Protein AF-A0A955SQW2-F1 (afdb_monomer_lite)

Secondary structure (DSSP, 8-state):
-------SSS---SB--SEEE-TTSPEEEGGG-SS--EEEEE-SSEEEEEEEEEPTT-SSEEEEEEEEEETT-S-EEEEEEEEE-S-EEESEEEEEEEEE-TTT--EEEEE-TTS-EEEEESTTSPBTTS-SEEE-TT-SEEEEEETTTTEEEEEEEEEEEEEETTSSPPP-B---EEEEESSSEEEEEEEE-STTSTTTT--EEE-TTEEEEEEEEEEEE---SS-SSHHHHHHHHHHHS--------PPPTTS-SSPBPP--SS------TT-B-TT-----

Structure (mmCIF, N/CA/C/O backbone):
data_AF-A0A955SQW2-F1
#
_entry.id   AF-A0A955SQW2-F1
#
loop_
_atom_site.group_PDB
_atom_site.id
_atom_site.type_symbol
_atom_site.label_atom_id
_atom_site.label_alt_id
_atom_site.label_comp_id
_atom_site.label_asym_id
_atom_site.label_entity_id
_atom_site.label_seq_id
_atom_site.pdbx_PDB_ins_code
_atom_site.Cartn_x
_atom_site.Cartn_y
_atom_site.Cartn_z
_atom_site.occupancy
_atom_site.B_iso_or_equiv
_atom_site.auth_seq_id
_atom_site.auth_comp_id
_atom_site.auth_asym_id
_atom_site.auth_atom_id
_atom_site.pdbx_PDB_model_num
ATOM 1 N N . PRO A 1 1 ? -21.797 9.279 11.789 1.00 75.88 1 PRO A N 1
ATOM 2 C CA . PRO A 1 1 ? -20.855 8.378 11.078 1.00 75.88 1 PRO A CA 1
ATOM 3 C C . PRO A 1 1 ? -19.493 9.077 11.005 1.00 75.88 1 PRO A C 1
ATOM 5 O O . PRO A 1 1 ? -19.486 10.274 10.742 1.00 75.88 1 PRO A O 1
ATOM 8 N N . VAL A 1 2 ? -18.383 8.390 11.304 1.00 85.06 2 VAL A N 1
ATOM 9 C CA . VAL A 1 2 ? -17.034 8.969 11.142 1.00 85.06 2 VAL A CA 1
ATOM 10 C C . VAL A 1 2 ? -16.566 8.633 9.735 1.00 85.06 2 VAL A C 1
ATOM 12 O O . VAL A 1 2 ? -16.633 7.469 9.347 1.00 85.06 2 VAL A O 1
ATOM 15 N N . LEU A 1 3 ? -16.154 9.644 8.976 1.00 88.38 3 LEU A N 1
ATOM 16 C CA . LEU A 1 3 ? -15.671 9.474 7.615 1.00 88.38 3 LEU A CA 1
ATOM 17 C C . LEU A 1 3 ? -14.144 9.347 7.640 1.00 88.38 3 LEU A C 1
ATOM 19 O O . LEU A 1 3 ? -13.463 10.217 8.178 1.00 88.38 3 LEU A O 1
ATOM 23 N N . LEU A 1 4 ? -13.629 8.245 7.094 1.00 88.94 4 LEU A N 1
ATOM 24 C CA . LEU A 1 4 ? -12.196 8.032 6.910 1.00 88.94 4 LEU A CA 1
ATOM 25 C C . LEU A 1 4 ? -11.777 8.721 5.617 1.00 88.94 4 LEU A C 1
ATOM 27 O O . LEU A 1 4 ? -11.965 8.176 4.533 1.00 88.94 4 LEU A O 1
ATOM 31 N N . GLU A 1 5 ? -11.287 9.950 5.733 1.00 86.81 5 GLU A N 1
ATOM 32 C CA . GLU A 1 5 ? -10.986 10.780 4.575 1.00 86.81 5 GLU A CA 1
ATOM 33 C C . GLU A 1 5 ? -9.710 11.594 4.718 1.00 86.81 5 GLU A C 1
ATOM 35 O O . GLU A 1 5 ? -9.203 11.885 5.806 1.00 86.81 5 GLU A O 1
ATOM 40 N N . HIS A 1 6 ? -9.253 12.015 3.552 1.00 80.00 6 HIS A N 1
ATOM 41 C CA . HIS A 1 6 ? -8.207 12.979 3.340 1.00 80.00 6 HIS A CA 1
ATOM 42 C C . HIS A 1 6 ? -8.839 14.114 2.517 1.00 80.00 6 HIS A C 1
ATOM 44 O O . HIS A 1 6 ? -9.254 13.912 1.382 1.00 80.00 6 HIS A O 1
ATOM 50 N N . LYS A 1 7 ? -9.047 15.284 3.137 1.00 63.88 7 LYS A N 1
ATOM 51 C CA . LYS A 1 7 ? -9.793 16.423 2.549 1.00 63.88 7 LYS A CA 1
ATOM 52 C C . LYS A 1 7 ? -9.010 17.736 2.511 1.00 63.88 7 LYS A C 1
ATOM 54 O O . LYS A 1 7 ? -9.589 18.797 2.298 1.00 63.88 7 LYS A O 1
ATOM 59 N N . LEU A 1 8 ? -7.702 17.673 2.735 1.00 56.50 8 LEU A N 1
ATOM 60 C CA . LEU A 1 8 ? -6.831 18.840 2.697 1.00 56.50 8 LEU A CA 1
ATOM 61 C C . LEU A 1 8 ? -6.052 18.819 1.374 1.00 56.50 8 LEU A C 1
ATOM 63 O O . LEU A 1 8 ? -5.269 17.912 1.133 1.00 56.50 8 LEU A O 1
ATOM 67 N N . GLU A 1 9 ? -6.357 19.789 0.508 1.00 56.12 9 GLU A N 1
ATOM 68 C CA . GLU A 1 9 ? -5.523 20.330 -0.587 1.00 56.12 9 GLU A CA 1
ATOM 69 C C . GLU A 1 9 ? -4.967 19.376 -1.673 1.00 56.12 9 GLU A C 1
ATOM 71 O O . GLU A 1 9 ? -4.184 19.806 -2.516 1.00 56.12 9 GLU A O 1
ATOM 76 N N . THR A 1 10 ? -5.407 18.119 -1.734 1.00 67.00 10 THR A N 1
ATOM 77 C CA . THR A 1 10 ? -4.974 17.123 -2.739 1.00 67.00 10 THR A CA 1
ATOM 78 C C . THR A 1 10 ? -6.149 16.552 -3.547 1.00 67.00 10 THR A C 1
ATOM 80 O O . THR A 1 10 ? -7.295 16.974 -3.382 1.00 67.00 10 THR A O 1
ATOM 83 N N . ASN A 1 11 ? -5.889 15.547 -4.395 1.00 77.31 11 ASN A N 1
ATOM 84 C CA . ASN A 1 11 ? -6.902 14.794 -5.151 1.00 77.31 11 ASN A CA 1
ATOM 85 C C . ASN A 1 11 ? -7.923 14.025 -4.269 1.00 77.31 11 ASN A C 1
ATOM 87 O O . ASN A 1 11 ? -8.849 13.410 -4.797 1.00 77.31 11 ASN A O 1
ATOM 91 N N . GLY A 1 12 ? -7.770 14.048 -2.937 1.00 83.19 12 GLY A N 1
ATOM 92 C CA . GLY A 1 12 ? -8.668 13.407 -1.972 1.00 83.19 12 GLY A CA 1
ATOM 93 C C . GLY A 1 12 ? -8.466 11.897 -1.809 1.00 83.19 12 GLY A C 1
ATOM 94 O O . GLY A 1 12 ? -9.172 11.264 -1.022 1.00 83.19 12 GLY A O 1
ATOM 95 N N . ALA A 1 13 ? -7.505 11.301 -2.519 1.00 89.81 13 ALA A N 1
ATOM 96 C CA . ALA A 1 13 ? -7.173 9.894 -2.376 1.00 89.81 13 ALA A CA 1
ATOM 97 C C . ALA A 1 13 ? -6.508 9.634 -1.018 1.00 89.81 13 ALA A C 1
ATOM 99 O O . ALA A 1 13 ? -5.633 10.383 -0.580 1.00 89.81 13 ALA A O 1
ATOM 100 N N . VAL A 1 14 ? -6.909 8.541 -0.367 1.00 93.31 14 VAL A N 1
ATOM 101 C CA . VAL A 1 14 ? -6.246 8.033 0.846 1.00 93.31 14 VAL A CA 1
ATOM 102 C C . VAL A 1 14 ? -5.109 7.068 0.510 1.00 93.31 14 VAL A C 1
ATOM 104 O O . VAL A 1 14 ? -4.212 6.904 1.318 1.00 93.31 14 VAL A O 1
ATOM 107 N N . HIS A 1 15 ? -5.110 6.450 -0.674 1.00 95.06 15 HIS A N 1
ATOM 108 C CA . HIS A 1 15 ? -4.021 5.603 -1.167 1.00 95.06 15 HIS A CA 1
ATOM 109 C C . HIS A 1 15 ? -3.284 6.328 -2.287 1.00 95.06 15 HIS A C 1
ATOM 111 O O . HIS A 1 15 ? -3.883 6.596 -3.328 1.00 95.06 15 HIS A O 1
ATOM 117 N N . TRP A 1 16 ? -2.018 6.668 -2.052 1.00 94.06 16 TRP A N 1
ATOM 118 C CA . TRP A 1 16 ? -1.209 7.445 -2.997 1.00 94.06 16 TRP A CA 1
ATOM 119 C C . TRP A 1 16 ? -0.257 6.571 -3.814 1.00 94.06 16 TRP A C 1
ATOM 121 O O . TRP A 1 16 ? -0.258 6.621 -5.045 1.00 94.06 16 TRP A O 1
ATOM 131 N N . ASN A 1 17 ? 0.568 5.770 -3.132 1.00 94.56 17 ASN A N 1
ATOM 132 C CA . ASN A 1 17 ? 1.579 4.945 -3.789 1.00 94.56 17 ASN A CA 1
ATOM 133 C C . ASN A 1 17 ? 0.962 3.679 -4.421 1.00 94.56 17 ASN A C 1
ATOM 135 O O . ASN A 1 17 ? -0.108 3.264 -3.993 1.00 94.56 17 ASN A O 1
ATOM 139 N N . PRO A 1 18 ? 1.604 3.028 -5.409 1.00 97.50 18 PRO A N 1
ATOM 140 C CA . PRO A 1 18 ? 2.991 3.190 -5.859 1.00 97.50 18 PRO A CA 1
ATOM 141 C C . PRO A 1 18 ? 3.396 4.596 -6.298 1.00 97.50 18 PRO A C 1
ATOM 143 O O . PRO A 1 18 ? 2.627 5.295 -6.953 1.00 97.50 18 PRO A O 1
ATOM 146 N N . GLY A 1 19 ? 4.607 5.016 -5.937 1.00 97.00 19 GLY A N 1
ATOM 147 C CA . GLY A 1 19 ? 5.108 6.347 -6.276 1.00 97.00 19 GLY A CA 1
ATOM 148 C C . GLY A 1 19 ? 6.617 6.384 -6.464 1.00 97.00 19 GLY A C 1
ATOM 149 O O . GLY A 1 19 ? 7.359 5.608 -5.854 1.00 97.00 19 GLY A O 1
ATOM 150 N N . CYS A 1 20 ? 7.076 7.304 -7.309 1.00 97.69 20 CYS A N 1
ATOM 151 C CA . CYS A 1 20 ? 8.478 7.445 -7.677 1.00 97.69 20 CYS A CA 1
ATOM 152 C C . CYS A 1 20 ? 8.890 8.918 -7.721 1.00 97.69 20 CYS A C 1
ATOM 154 O O . CYS A 1 20 ? 8.164 9.774 -8.221 1.00 97.69 20 CYS A O 1
ATOM 156 N N . TYR A 1 21 ? 10.088 9.208 -7.222 1.00 96.81 21 TYR A N 1
ATOM 157 C CA . TYR A 1 21 ? 10.730 10.508 -7.324 1.00 96.81 21 TYR A CA 1
ATOM 158 C C . TYR A 1 21 ? 12.092 10.354 -7.989 1.00 96.81 21 TYR A C 1
ATOM 160 O O . TYR A 1 21 ? 13.029 9.816 -7.393 1.00 96.81 21 TYR A O 1
ATOM 168 N N . ALA A 1 22 ? 12.205 10.849 -9.218 1.00 96.75 22 ALA A N 1
ATOM 169 C CA . ALA A 1 22 ? 13.410 10.765 -10.034 1.00 96.75 22 ALA A CA 1
ATOM 170 C C . ALA A 1 22 ? 13.679 12.115 -10.721 1.00 96.75 22 ALA A C 1
ATOM 172 O O . ALA A 1 22 ? 13.318 12.288 -11.886 1.00 96.75 22 ALA A O 1
ATOM 173 N N . PRO A 1 23 ? 14.292 13.090 -10.016 1.00 93.94 23 PRO A N 1
ATOM 174 C CA . PRO A 1 23 ? 14.650 14.373 -10.611 1.00 93.94 23 PRO A CA 1
ATOM 175 C C . PRO A 1 23 ? 15.361 14.222 -11.968 1.00 93.94 23 PRO A C 1
ATOM 177 O O . PRO A 1 23 ? 16.244 13.369 -12.091 1.00 93.94 23 PRO A O 1
ATOM 180 N N . PRO A 1 24 ? 15.029 15.057 -12.971 1.00 93.31 24 PRO A N 1
ATOM 181 C CA . PRO A 1 24 ? 14.212 16.270 -12.865 1.00 93.31 24 PRO A CA 1
ATOM 182 C C . PRO A 1 24 ? 12.693 16.036 -12.899 1.00 93.31 24 PRO A C 1
ATOM 184 O O . PRO A 1 24 ? 11.948 16.999 -12.734 1.00 93.31 24 PRO A O 1
ATOM 187 N N . THR A 1 25 ? 12.223 14.800 -13.091 1.00 93.88 25 THR A N 1
ATOM 188 C CA . THR A 1 25 ? 10.790 14.482 -13.019 1.00 93.88 25 THR A CA 1
ATOM 189 C C . THR A 1 25 ? 10.288 14.733 -11.592 1.00 93.88 25 THR A C 1
ATOM 191 O O . THR A 1 25 ? 10.978 14.351 -10.634 1.00 93.88 25 THR A O 1
ATOM 194 N N . PRO A 1 26 ? 9.124 15.391 -11.417 1.00 92.75 26 PRO A N 1
ATOM 195 C CA . PRO A 1 26 ? 8.543 15.594 -10.097 1.00 92.75 26 PRO A CA 1
ATOM 196 C C . PRO A 1 26 ? 8.271 14.259 -9.398 1.00 92.75 26 PRO A C 1
ATOM 198 O O . PRO A 1 26 ? 8.351 13.181 -9.991 1.00 92.75 26 PRO A O 1
ATOM 201 N N . TRP A 1 27 ? 7.972 14.331 -8.106 1.00 94.88 27 TRP A N 1
ATOM 202 C CA . TRP A 1 27 ? 7.453 13.171 -7.396 1.00 94.88 27 TRP A CA 1
ATOM 203 C C . TRP A 1 27 ? 6.067 12.849 -7.945 1.00 94.88 27 TRP A C 1
ATOM 205 O O . TRP A 1 27 ? 5.214 13.731 -7.977 1.00 94.88 27 TRP A O 1
ATOM 215 N N . VAL A 1 28 ? 5.880 11.618 -8.409 1.00 95.75 28 VAL A N 1
ATOM 216 C CA . VAL A 1 28 ? 4.639 11.159 -9.034 1.00 95.75 28 VAL A CA 1
ATOM 217 C C . VAL A 1 28 ? 4.096 9.933 -8.315 1.00 95.75 28 VAL A C 1
ATOM 219 O O . VAL A 1 28 ? 4.864 9.102 -7.812 1.00 95.75 28 VAL A O 1
ATOM 222 N N . HIS A 1 29 ? 2.772 9.818 -8.292 1.00 95.94 29 HIS A N 1
ATOM 223 C CA . HIS A 1 29 ? 2.028 8.812 -7.540 1.00 95.94 29 HIS A CA 1
ATOM 224 C C . HIS A 1 29 ? 0.952 8.184 -8.424 1.00 95.94 29 HIS A C 1
ATOM 226 O O . HIS A 1 29 ? 0.395 8.839 -9.303 1.00 95.94 29 HIS A O 1
ATOM 232 N N . ALA A 1 30 ? 0.628 6.914 -8.192 1.00 96.25 30 ALA A N 1
ATOM 233 C CA . ALA A 1 30 ? -0.441 6.224 -8.914 1.00 96.25 30 ALA A CA 1
ATOM 234 C C . ALA A 1 30 ? -1.820 6.873 -8.678 1.00 96.25 30 ALA A C 1
ATOM 236 O O . ALA A 1 30 ? -2.688 6.812 -9.546 1.00 96.25 30 ALA A O 1
ATOM 237 N N . SER A 1 31 ? -2.022 7.545 -7.538 1.00 94.31 31 SER A N 1
ATOM 238 C CA . SER A 1 31 ? -3.239 8.329 -7.282 1.00 94.31 31 SER A CA 1
ATOM 239 C C . SER A 1 31 ? -3.450 9.498 -8.241 1.00 94.31 31 SER A C 1
ATOM 241 O O . SER A 1 31 ? -4.581 9.955 -8.379 1.00 94.31 31 SER A O 1
ATOM 243 N N . ASP A 1 32 ? -2.392 9.976 -8.900 1.00 93.75 32 ASP A N 1
ATOM 244 C CA . ASP A 1 32 ? -2.449 11.125 -9.810 1.00 93.75 32 ASP A CA 1
ATOM 245 C C . ASP A 1 32 ? -2.656 10.704 -11.271 1.00 93.75 32 ASP A C 1
ATOM 247 O O . ASP A 1 32 ? -2.487 11.506 -12.188 1.00 93.75 32 ASP A O 1
ATOM 251 N N . TRP A 1 33 ? -3.003 9.437 -11.525 1.00 94.44 33 TRP A N 1
ATOM 252 C CA . TRP A 1 33 ? -3.375 9.003 -12.866 1.00 94.44 33 TRP A CA 1
ATOM 253 C C . TRP A 1 33 ? -4.592 9.767 -13.389 1.00 94.44 33 TRP A C 1
ATOM 255 O O . TRP A 1 33 ? -5.690 9.700 -12.837 1.00 94.44 33 TRP A O 1
ATOM 265 N N . GLU A 1 34 ? -4.413 10.412 -14.537 1.00 90.62 34 GLU A N 1
ATOM 266 C CA . GLU A 1 34 ? -5.492 11.054 -15.276 1.00 90.62 34 GLU A CA 1
ATOM 267 C C . GLU A 1 34 ? -6.057 10.083 -16.320 1.00 90.62 34 GLU A C 1
ATOM 269 O O . GLU A 1 34 ? -5.396 9.757 -17.303 1.00 90.62 34 GLU A O 1
ATOM 274 N N . ASN A 1 35 ? -7.301 9.637 -16.119 1.00 89.31 35 ASN A N 1
ATOM 275 C CA . ASN A 1 35 ? -8.040 8.765 -17.046 1.00 89.31 35 ASN A CA 1
ATOM 276 C C . ASN A 1 35 ? -7.287 7.482 -17.470 1.00 89.31 35 ASN A C 1
ATOM 278 O O . ASN A 1 35 ? -7.182 7.212 -18.671 1.00 89.31 35 ASN A O 1
ATOM 282 N N . PRO A 1 36 ? -6.755 6.680 -16.530 1.00 93.00 36 PRO A N 1
ATOM 283 C CA . PRO A 1 36 ? -6.085 5.444 -16.902 1.00 93.00 36 PRO A CA 1
ATOM 284 C C . PRO A 1 36 ? -7.090 4.416 -17.442 1.00 93.00 36 PRO A C 1
ATOM 286 O O . PRO A 1 36 ? -8.284 4.467 -17.131 1.00 93.00 36 PRO A O 1
ATOM 289 N N . GLU A 1 37 ? -6.605 3.448 -18.221 1.00 94.88 37 GLU A N 1
ATOM 290 C CA . GLU A 1 37 ? -7.425 2.304 -18.615 1.00 94.88 37 GLU A CA 1
ATOM 291 C C . GLU A 1 37 ? -7.819 1.503 -17.365 1.00 94.88 37 GLU A C 1
ATOM 293 O O . GLU A 1 37 ? -6.970 1.076 -16.577 1.00 94.88 37 GLU A O 1
ATOM 298 N N . LEU A 1 38 ? -9.129 1.355 -17.165 1.00 96.00 38 LEU A N 1
ATOM 299 C CA . LEU A 1 38 ? -9.715 0.695 -16.008 1.00 96.00 38 LEU A CA 1
ATOM 300 C C . LEU A 1 38 ? -10.311 -0.642 -16.433 1.00 96.00 38 LEU A C 1
ATOM 302 O O . LEU A 1 38 ? -11.241 -0.696 -17.237 1.00 96.00 38 LEU A O 1
ATOM 306 N N . GLU A 1 39 ? -9.835 -1.707 -15.805 1.00 97.75 39 GLU A N 1
ATOM 307 C CA . GLU A 1 39 ? -10.472 -3.013 -15.841 1.00 97.75 39 GLU A CA 1
ATOM 308 C C . GLU A 1 39 ? -11.398 -3.160 -14.629 1.00 97.75 39 GLU A C 1
ATOM 310 O O . GLU A 1 39 ? -10.998 -2.934 -13.482 1.00 97.75 39 GLU A O 1
ATOM 315 N N . GLU A 1 40 ? -12.645 -3.561 -14.872 1.00 97.69 40 GLU A N 1
ATOM 316 C CA . GLU A 1 40 ? -13.645 -3.753 -13.825 1.00 97.69 40 GLU A CA 1
ATOM 317 C C . GLU A 1 40 ? -14.362 -5.094 -13.997 1.00 97.69 40 GLU A C 1
ATOM 319 O O . GLU A 1 40 ? -14.817 -5.447 -15.086 1.00 97.69 40 GLU A O 1
ATOM 324 N N . ILE A 1 41 ? -14.477 -5.838 -12.899 1.00 97.38 41 ILE A N 1
ATOM 325 C CA . ILE A 1 41 ? -15.244 -7.079 -12.816 1.00 97.38 41 ILE A CA 1
ATOM 326 C C . ILE A 1 41 ? -16.245 -6.912 -11.678 1.00 97.38 41 ILE A C 1
ATOM 328 O O . ILE A 1 41 ? -15.856 -6.690 -10.535 1.00 97.38 41 ILE A O 1
ATOM 332 N N . THR A 1 42 ? -17.537 -7.041 -11.974 1.00 98.00 42 THR A N 1
ATOM 333 C CA . THR A 1 42 ? -18.606 -6.855 -10.985 1.00 98.00 42 THR A CA 1
ATOM 334 C C . THR A 1 42 ? -19.538 -8.057 -10.968 1.00 98.00 42 THR A C 1
ATOM 336 O O . THR A 1 42 ? -20.079 -8.453 -11.999 1.00 98.00 42 THR A O 1
ATOM 339 N N . GLY A 1 43 ? -19.760 -8.617 -9.780 1.00 96.81 43 GLY A N 1
ATOM 340 C CA . GLY A 1 43 ? -20.703 -9.703 -9.544 1.00 96.81 43 GLY A CA 1
ATOM 341 C C . GLY A 1 43 ? -21.290 -9.673 -8.127 1.00 96.81 43 GLY A C 1
ATOM 342 O O . GLY A 1 43 ? -20.925 -8.829 -7.312 1.00 96.81 43 GLY A O 1
ATOM 343 N N . PRO A 1 44 ? -22.202 -10.605 -7.798 1.00 96.44 44 PRO A N 1
ATOM 344 C CA . PRO A 1 44 ? -22.909 -10.617 -6.511 1.00 96.44 44 PRO A CA 1
ATOM 345 C C . PRO A 1 44 ? -22.016 -10.955 -5.304 1.00 96.44 44 PRO A C 1
ATOM 347 O O . PRO A 1 44 ? -22.374 -10.656 -4.167 1.00 96.44 44 PRO A O 1
ATOM 350 N N . VAL A 1 45 ? -20.874 -11.605 -5.541 1.00 95.81 45 VAL A N 1
ATOM 351 C CA . VAL A 1 45 ? -19.939 -12.038 -4.490 1.00 95.81 45 VAL A CA 1
ATOM 352 C C . VAL A 1 45 ? -18.746 -11.097 -4.379 1.00 95.81 45 VAL A C 1
ATOM 354 O O . VAL A 1 45 ? -18.221 -10.911 -3.283 1.00 95.81 45 VAL A O 1
ATOM 357 N N . MET A 1 46 ? -18.313 -10.515 -5.495 1.00 97.38 46 MET A N 1
ATOM 358 C CA . MET A 1 46 ? -17.079 -9.751 -5.569 1.00 97.38 46 MET A CA 1
ATOM 359 C C . MET A 1 46 ? -17.188 -8.631 -6.604 1.00 97.38 46 MET A C 1
ATOM 361 O O . MET A 1 46 ? -17.772 -8.809 -7.675 1.00 97.38 46 MET A O 1
ATOM 365 N N . HIS A 1 47 ? -16.610 -7.487 -6.259 1.00 98.19 47 HIS A N 1
ATOM 366 C CA . HIS A 1 47 ? -16.322 -6.392 -7.170 1.00 98.19 47 HIS A CA 1
ATOM 367 C C . HIS A 1 47 ? -14.815 -6.152 -7.174 1.00 98.19 47 HIS A C 1
ATOM 369 O O . HIS A 1 47 ? -14.213 -6.009 -6.110 1.00 98.19 47 HIS A O 1
ATOM 375 N N . ARG A 1 48 ? -14.213 -6.090 -8.358 1.00 98.25 48 ARG A N 1
ATOM 376 C CA . ARG A 1 48 ? -12.796 -5.807 -8.552 1.00 98.25 48 ARG A CA 1
ATOM 377 C C . ARG A 1 48 ? -12.617 -4.645 -9.506 1.00 98.25 48 ARG A C 1
ATOM 379 O O . ARG A 1 48 ? -13.214 -4.619 -10.580 1.00 98.25 48 ARG A O 1
ATOM 386 N N . ARG A 1 49 ? -11.706 -3.752 -9.142 1.00 97.81 49 ARG A N 1
ATOM 387 C CA . ARG A 1 49 ? -11.154 -2.725 -10.024 1.00 97.81 49 ARG A CA 1
ATOM 388 C C . ARG A 1 49 ? -9.659 -2.902 -10.140 1.00 97.81 49 ARG A C 1
ATOM 390 O O . ARG A 1 49 ? -9.005 -3.167 -9.135 1.00 97.81 49 ARG A O 1
ATOM 397 N N . ARG A 1 50 ? -9.124 -2.735 -11.343 1.00 98.12 50 ARG A N 1
ATOM 398 C CA . ARG A 1 50 ? -7.694 -2.812 -11.617 1.00 98.12 50 ARG A CA 1
ATOM 399 C C . ARG A 1 50 ? -7.292 -1.742 -12.621 1.00 98.12 50 ARG A C 1
ATOM 401 O O . ARG A 1 50 ? -7.950 -1.558 -13.638 1.00 98.12 50 ARG A O 1
ATOM 408 N N . VAL A 1 51 ? -6.173 -1.091 -12.343 1.00 98.00 51 VAL A N 1
ATOM 409 C CA . VAL A 1 51 ? -5.505 -0.174 -13.262 1.00 98.00 51 VAL A CA 1
ATOM 410 C C . VAL A 1 51 ? -4.067 -0.636 -13.435 1.00 98.00 51 VAL A C 1
ATOM 412 O O . VAL A 1 51 ? -3.406 -0.948 -12.447 1.00 98.00 51 VAL A O 1
ATOM 415 N N . TYR A 1 52 ? -3.580 -0.667 -14.673 1.00 97.75 52 TYR A N 1
ATOM 416 C CA . TYR A 1 52 ? -2.163 -0.845 -14.980 1.00 97.75 52 TYR A CA 1
ATOM 417 C C . TYR A 1 52 ? -1.727 0.204 -15.995 1.00 97.75 52 TYR A C 1
ATOM 419 O O . TYR A 1 52 ? -2.223 0.229 -17.117 1.00 97.75 52 TYR A O 1
ATOM 427 N N . ALA A 1 53 ? -0.812 1.078 -15.589 1.00 97.81 53 ALA A N 1
ATOM 428 C CA . ALA A 1 53 ? -0.320 2.162 -16.427 1.00 97.81 53 ALA A CA 1
ATOM 429 C C . ALA A 1 53 ? 1.088 2.608 -15.987 1.00 97.81 53 ALA A C 1
ATOM 431 O O . ALA A 1 53 ? 1.486 2.369 -14.842 1.00 97.81 53 ALA A O 1
ATOM 432 N N . PRO A 1 54 ? 1.856 3.285 -16.861 1.00 97.50 54 PRO A N 1
ATOM 433 C CA . PRO A 1 54 ? 3.018 4.066 -16.442 1.00 97.50 54 PRO A CA 1
ATOM 434 C C . PRO A 1 54 ? 2.640 5.068 -15.348 1.00 97.50 54 PRO A C 1
ATOM 436 O O . PRO A 1 54 ? 1.541 5.623 -15.395 1.00 97.50 54 PRO A O 1
ATOM 439 N N . LEU A 1 55 ? 3.524 5.336 -14.384 1.00 97.12 55 LEU A N 1
ATOM 440 C CA . LEU A 1 55 ? 3.295 6.422 -13.426 1.00 97.12 55 LEU A CA 1
ATOM 441 C C . LEU A 1 55 ? 3.139 7.763 -14.175 1.00 97.12 55 LEU A C 1
ATOM 443 O O . LEU A 1 55 ? 3.735 7.940 -15.246 1.00 97.12 55 LEU A O 1
ATOM 447 N N . PRO A 1 56 ? 2.354 8.720 -13.648 1.00 94.62 56 PRO A N 1
ATOM 448 C CA . PRO A 1 56 ? 2.143 10.008 -14.305 1.00 94.62 56 PRO A CA 1
ATOM 449 C C . PRO A 1 56 ? 3.466 10.659 -14.709 1.00 94.62 56 PRO A C 1
ATOM 451 O O . PRO A 1 56 ? 4.424 10.666 -13.944 1.00 94.62 56 PRO A O 1
ATOM 454 N N . HIS A 1 57 ? 3.548 11.164 -15.941 1.00 92.94 57 HIS A N 1
ATOM 455 C CA . HIS A 1 57 ? 4.751 11.808 -16.494 1.00 92.94 57 HIS A CA 1
ATOM 456 C C . HIS A 1 57 ? 6.044 10.956 -16.477 1.00 92.94 57 HIS A C 1
ATOM 458 O O . HIS A 1 57 ? 7.127 11.492 -16.716 1.00 92.94 57 HIS A O 1
ATOM 464 N N . MET A 1 58 ? 5.961 9.640 -16.238 1.00 94.88 58 MET A N 1
ATOM 465 C CA . MET A 1 58 ? 7.114 8.747 -16.115 1.00 94.88 58 MET A CA 1
ATOM 466 C C . MET A 1 58 ? 6.881 7.428 -16.859 1.00 94.88 58 MET A C 1
ATOM 468 O O . MET A 1 58 ? 6.181 6.538 -16.395 1.00 94.88 58 MET A O 1
ATOM 472 N N . THR A 1 59 ? 7.534 7.264 -18.012 1.00 95.00 59 THR A N 1
ATOM 473 C CA . THR A 1 59 ? 7.402 6.034 -18.824 1.00 95.00 59 THR A CA 1
ATOM 474 C C . THR A 1 59 ? 8.311 4.886 -18.383 1.00 95.00 59 THR A C 1
ATOM 476 O O . THR A 1 59 ? 8.214 3.784 -18.917 1.00 95.00 59 THR A O 1
ATOM 479 N N . ASP A 1 60 ? 9.241 5.144 -17.464 1.00 97.19 60 ASP A N 1
ATOM 480 C CA . ASP A 1 60 ? 10.261 4.172 -17.054 1.00 97.19 60 ASP A CA 1
ATOM 481 C C . ASP A 1 60 ? 9.788 3.263 -15.916 1.00 97.19 60 ASP A C 1
ATOM 483 O O . ASP A 1 60 ? 10.388 2.216 -15.681 1.00 97.19 60 ASP A O 1
ATOM 487 N N . VAL A 1 61 ? 8.705 3.644 -15.236 1.00 98.00 61 VAL A N 1
ATOM 488 C CA . VAL A 1 61 ? 8.105 2.900 -14.129 1.00 98.00 61 VAL A CA 1
ATOM 489 C C . VAL A 1 61 ? 6.608 2.789 -14.379 1.00 98.00 61 VAL A C 1
ATOM 491 O O . VAL A 1 61 ? 5.941 3.798 -14.602 1.00 98.00 61 VAL A O 1
ATOM 494 N N . ALA A 1 62 ? 6.082 1.572 -14.329 1.00 98.12 62 ALA A N 1
ATOM 495 C CA . ALA A 1 62 ? 4.655 1.294 -14.372 1.00 98.12 62 ALA A CA 1
ATOM 496 C C . ALA A 1 62 ? 4.173 0.762 -13.027 1.00 98.12 62 ALA A C 1
ATOM 498 O O . ALA A 1 62 ? 4.932 0.165 -12.263 1.00 98.12 62 ALA A O 1
ATOM 499 N N . ALA A 1 63 ? 2.897 0.981 -12.741 1.00 98.19 63 ALA A N 1
ATOM 500 C CA . ALA A 1 63 ? 2.244 0.440 -11.569 1.00 98.19 63 ALA A CA 1
ATOM 501 C C . ALA A 1 63 ? 0.955 -0.271 -11.973 1.00 98.19 63 ALA A C 1
ATOM 503 O O . ALA A 1 63 ? 0.228 0.163 -12.863 1.00 98.19 63 ALA A O 1
ATOM 504 N N . ASN A 1 64 ? 0.682 -1.374 -11.295 1.00 98.06 64 ASN A N 1
ATOM 505 C CA . ASN A 1 64 ? -0.598 -2.055 -11.269 1.00 98.06 64 ASN A CA 1
ATOM 506 C C . ASN A 1 64 ? -1.180 -1.842 -9.877 1.00 98.06 64 ASN A C 1
ATOM 508 O O . ASN A 1 64 ? -0.489 -2.111 -8.896 1.00 98.06 64 ASN A O 1
ATOM 512 N N . VAL A 1 65 ? -2.414 -1.365 -9.787 1.00 98.25 65 VAL A N 1
ATOM 513 C CA . VAL A 1 65 ? -3.146 -1.252 -8.525 1.00 98.25 65 VAL A CA 1
ATOM 514 C C . VAL A 1 65 ? -4.505 -1.893 -8.718 1.00 98.25 65 VAL A C 1
ATOM 516 O O . VAL A 1 65 ? -5.241 -1.532 -9.638 1.00 98.25 65 VAL A O 1
ATOM 519 N N . SER A 1 66 ? -4.853 -2.835 -7.845 1.00 98.31 66 SER A N 1
ATOM 520 C CA . SER A 1 66 ? -6.183 -3.428 -7.834 1.00 98.31 66 SER A CA 1
ATOM 521 C C . SER A 1 66 ? -6.792 -3.469 -6.443 1.00 98.31 66 SER A C 1
ATOM 523 O O . SER A 1 66 ? -6.082 -3.590 -5.446 1.00 98.31 66 SER A O 1
ATOM 525 N N . TYR A 1 67 ? -8.116 -3.356 -6.407 1.00 98.25 67 TYR A N 1
ATOM 526 C CA . TYR A 1 67 ? -8.930 -3.441 -5.205 1.00 98.25 67 TYR A CA 1
ATOM 527 C C . TYR A 1 67 ? -10.019 -4.480 -5.425 1.00 98.25 67 TYR A C 1
ATOM 529 O O . TYR A 1 67 ? -10.744 -4.401 -6.419 1.00 98.25 67 TYR A O 1
ATOM 537 N N . GLU A 1 68 ? -10.160 -5.411 -4.491 1.00 98.25 68 GLU A N 1
ATOM 538 C CA . GLU A 1 68 ? -11.242 -6.388 -4.460 1.00 98.25 68 GLU A CA 1
ATOM 539 C C . GLU A 1 68 ? -12.099 -6.187 -3.209 1.00 98.25 68 GLU A C 1
ATOM 541 O O . GLU A 1 68 ? -11.604 -6.089 -2.083 1.00 98.25 68 GLU A O 1
ATOM 546 N N . PHE A 1 69 ? -13.408 -6.154 -3.424 1.00 98.00 69 PHE A N 1
ATOM 547 C CA . PHE A 1 69 ? -14.434 -6.021 -2.403 1.00 98.00 69 PHE A CA 1
ATOM 548 C C . PHE A 1 69 ? -15.276 -7.287 -2.418 1.00 98.00 69 PHE A C 1
ATOM 550 O O . PHE A 1 69 ? -15.902 -7.599 -3.431 1.00 98.00 69 PHE A O 1
ATOM 557 N N . PHE A 1 70 ? -15.315 -8.003 -1.299 1.00 96.56 70 PHE A N 1
ATOM 558 C CA . PHE A 1 70 ? -16.125 -9.209 -1.153 1.00 96.56 70 PHE A CA 1
ATOM 559 C C . PHE A 1 70 ? -17.405 -8.912 -0.374 1.00 96.56 70 PHE A C 1
ATOM 561 O O . PHE A 1 70 ? -17.396 -8.197 0.630 1.00 96.56 70 PHE A O 1
ATOM 568 N N . SER A 1 71 ? -18.517 -9.495 -0.817 1.00 96.38 71 SER A N 1
ATOM 569 C CA . SER A 1 71 ? -19.821 -9.317 -0.181 1.00 96.38 71 SER A CA 1
ATOM 570 C C . SER A 1 71 ? -19.788 -9.737 1.294 1.00 96.38 71 SER A C 1
ATOM 572 O O . SER A 1 71 ? -19.337 -10.832 1.641 1.00 96.38 71 SER A O 1
ATOM 574 N N . GLY A 1 72 ? -20.244 -8.838 2.172 1.00 95.25 72 GLY A N 1
ATOM 575 C CA . GLY A 1 72 ? -20.305 -9.056 3.619 1.00 95.25 72 GLY A CA 1
ATOM 576 C C . GLY A 1 72 ? -18.953 -9.101 4.340 1.00 95.25 72 GLY A C 1
ATOM 577 O O . GLY A 1 72 ? -18.929 -9.436 5.523 1.00 95.25 72 GLY A O 1
ATOM 578 N N . GLN A 1 73 ? -17.838 -8.788 3.672 1.00 95.81 73 GLN A N 1
ATOM 579 C CA . GLN A 1 73 ? -16.520 -8.771 4.307 1.00 95.81 73 GLN A CA 1
ATOM 580 C C . GLN A 1 73 ? -16.136 -7.363 4.785 1.00 95.81 73 GLN A C 1
ATOM 582 O O . GLN A 1 73 ? -16.383 -6.391 4.072 1.00 95.81 73 GLN A O 1
ATOM 587 N N . PRO A 1 74 ? -15.508 -7.226 5.969 1.00 94.75 74 PRO A N 1
ATOM 588 C CA . PRO A 1 74 ? -15.161 -5.928 6.553 1.00 94.75 74 PRO A CA 1
ATOM 589 C C . PRO A 1 74 ? -13.819 -5.378 6.042 1.00 94.75 74 PRO A C 1
ATOM 591 O O . PRO A 1 74 ? -13.199 -4.555 6.710 1.00 94.75 74 PRO A O 1
ATOM 594 N N . TYR A 1 75 ? -13.329 -5.864 4.902 1.00 97.12 75 TYR A N 1
ATOM 595 C CA . TYR A 1 75 ? -12.012 -5.516 4.383 1.00 97.12 75 TYR A CA 1
ATOM 596 C C . TYR A 1 75 ? -12.013 -5.369 2.864 1.00 97.12 75 TYR A C 1
ATOM 598 O O . TYR A 1 75 ? -12.873 -5.904 2.162 1.00 97.12 75 TYR A O 1
ATOM 606 N N . ILE A 1 76 ? -11.000 -4.661 2.379 1.00 97.81 76 ILE A N 1
ATOM 607 C CA . ILE A 1 76 ? -10.677 -4.486 0.966 1.00 97.81 76 ILE A CA 1
ATOM 608 C C . ILE A 1 76 ? -9.350 -5.196 0.733 1.00 97.81 76 ILE A C 1
ATOM 610 O O . ILE A 1 76 ? -8.389 -4.928 1.453 1.00 97.81 76 ILE A O 1
ATOM 614 N N . VAL A 1 77 ? -9.278 -6.093 -0.247 1.00 98.06 77 VAL A N 1
ATOM 615 C CA . VAL A 1 77 ? -7.984 -6.651 -0.661 1.00 98.06 77 VAL A CA 1
ATOM 616 C C . VAL A 1 77 ? -7.372 -5.687 -1.662 1.00 98.06 77 VAL A C 1
ATOM 618 O O . VAL A 1 77 ? -7.954 -5.441 -2.716 1.00 98.06 77 VAL A O 1
ATOM 621 N N . GLN A 1 78 ? -6.222 -5.121 -1.320 1.00 98.12 78 GLN A N 1
ATOM 622 C CA . GLN A 1 78 ? -5.449 -4.258 -2.195 1.00 98.12 78 GLN A CA 1
ATOM 623 C C . GLN A 1 78 ? -4.200 -5.002 -2.655 1.00 98.12 78 GLN A C 1
ATOM 625 O O . GLN A 1 78 ? -3.441 -5.526 -1.843 1.00 98.12 78 GLN A O 1
ATOM 630 N N . GLU A 1 79 ? -3.981 -5.023 -3.963 1.00 98.25 79 GLU A N 1
ATOM 631 C CA . GLU A 1 79 ? -2.744 -5.517 -4.565 1.00 98.25 79 GLU A CA 1
ATOM 632 C C . GLU A 1 79 ? -2.083 -4.390 -5.342 1.00 98.25 79 GLU A C 1
ATOM 634 O O . GLU A 1 79 ? -2.757 -3.647 -6.065 1.00 98.25 79 GLU A O 1
ATOM 639 N N . SER A 1 80 ? -0.772 -4.245 -5.189 1.00 98.00 80 SER A N 1
ATOM 640 C CA . SER A 1 80 ? 0.030 -3.356 -6.017 1.00 98.00 80 SER A CA 1
ATOM 641 C C . SER A 1 80 ? 1.263 -4.069 -6.537 1.00 98.00 80 SER A C 1
ATOM 643 O O . SER A 1 80 ? 1.889 -4.863 -5.842 1.00 98.00 80 SER A O 1
ATOM 645 N N . LEU A 1 81 ? 1.616 -3.770 -7.782 1.00 98.00 81 LEU A N 1
ATOM 646 C CA . LEU A 1 81 ? 2.864 -4.194 -8.401 1.00 98.00 81 LEU A CA 1
ATOM 647 C C . LEU A 1 81 ? 3.501 -2.975 -9.053 1.00 98.00 81 LEU A C 1
ATOM 649 O O . LEU A 1 81 ? 2.889 -2.351 -9.913 1.00 98.00 81 LEU A O 1
ATOM 653 N N . THR A 1 82 ? 4.730 -2.662 -8.668 1.00 98.19 82 THR A N 1
ATOM 654 C CA . THR A 1 82 ? 5.560 -1.679 -9.368 1.00 98.19 82 THR A CA 1
ATOM 655 C C . THR A 1 82 ? 6.529 -2.409 -10.282 1.00 98.19 82 THR A C 1
ATOM 657 O O . THR A 1 82 ? 7.237 -3.302 -9.821 1.00 98.19 82 THR A O 1
ATOM 660 N N . GLU A 1 83 ? 6.590 -2.015 -11.549 1.00 97.75 83 GLU A N 1
ATOM 661 C CA . GLU A 1 83 ? 7.502 -2.563 -12.549 1.00 97.75 83 GLU A CA 1
ATOM 662 C C . GLU A 1 83 ? 8.429 -1.475 -13.091 1.00 97.75 83 GLU A C 1
ATOM 664 O O . GLU A 1 83 ? 7.985 -0.426 -13.560 1.00 97.75 83 GLU A O 1
ATOM 669 N N . VAL A 1 84 ? 9.734 -1.740 -13.061 1.00 98.06 84 VAL A N 1
ATOM 670 C CA . VAL A 1 84 ? 10.748 -0.843 -13.622 1.00 98.06 84 VAL A CA 1
ATOM 671 C C . VAL A 1 84 ? 11.087 -1.274 -15.045 1.00 98.06 84 VAL A C 1
ATOM 673 O O . VAL A 1 84 ? 11.797 -2.253 -15.273 1.00 98.06 84 VAL A O 1
ATOM 676 N N . MET A 1 85 ? 10.583 -0.522 -16.019 1.00 97.44 85 MET A N 1
ATOM 677 C CA . MET A 1 85 ? 10.682 -0.817 -17.452 1.00 97.44 85 MET A CA 1
ATOM 678 C C . MET A 1 85 ? 12.048 -0.452 -18.041 1.00 97.44 85 MET A C 1
ATOM 680 O O . MET A 1 85 ? 12.495 -1.071 -19.014 1.00 97.44 85 MET A O 1
ATOM 684 N N . LYS A 1 86 ? 12.719 0.551 -17.461 1.00 96.81 86 LYS A N 1
ATOM 685 C CA . LYS A 1 86 ? 14.069 0.997 -17.835 1.00 96.81 86 LYS A CA 1
ATOM 686 C C . LYS A 1 86 ? 14.878 1.341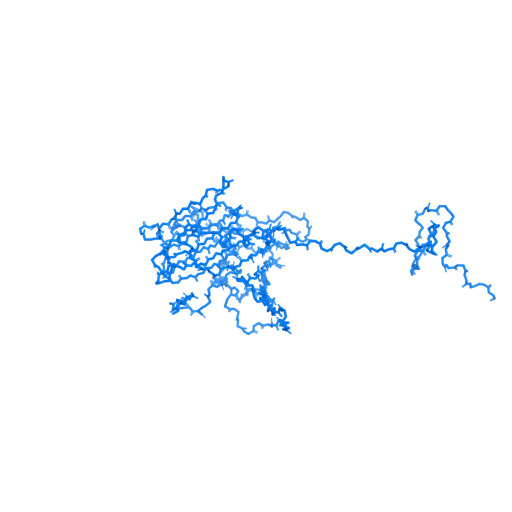 -16.591 1.00 96.81 86 LYS A C 1
ATOM 688 O O . LYS A 1 86 ? 14.310 1.748 -15.584 1.00 96.81 86 LYS A O 1
ATOM 693 N N . ASP A 1 87 ? 16.197 1.205 -16.690 1.00 96.88 87 ASP A N 1
ATOM 694 C CA . ASP A 1 87 ? 17.120 1.668 -15.654 1.00 96.88 87 ASP A CA 1
ATOM 695 C C . ASP A 1 87 ? 16.829 3.131 -15.306 1.00 96.88 87 ASP A C 1
ATOM 697 O O . ASP A 1 87 ? 16.807 3.995 -16.186 1.00 96.88 87 ASP A O 1
ATOM 701 N N . ILE A 1 88 ? 16.614 3.406 -14.022 1.00 97.44 88 ILE A N 1
ATOM 702 C CA . ILE A 1 88 ? 16.257 4.739 -13.543 1.00 97.44 88 ILE A CA 1
ATOM 703 C C . ILE A 1 88 ? 16.998 5.058 -12.250 1.00 97.44 88 ILE A C 1
ATOM 705 O O . ILE A 1 88 ? 17.147 4.222 -11.361 1.00 97.44 88 ILE A O 1
ATOM 709 N N . PHE A 1 89 ? 17.471 6.294 -12.138 1.00 97.31 89 PHE A N 1
ATOM 710 C CA . PHE A 1 89 ? 18.024 6.819 -10.899 1.00 97.31 89 PHE A CA 1
ATOM 711 C C . PHE A 1 89 ? 16.918 7.509 -10.104 1.00 97.31 89 PHE A C 1
ATOM 713 O O . PHE A 1 89 ? 16.292 8.439 -10.605 1.00 97.31 89 PHE A O 1
ATOM 720 N N . VAL A 1 90 ? 16.703 7.093 -8.856 1.00 97.25 90 VAL A N 1
ATOM 721 C CA . VAL A 1 90 ? 15.615 7.604 -8.009 1.00 97.25 90 VAL A CA 1
ATOM 722 C C . VAL A 1 90 ? 16.135 8.172 -6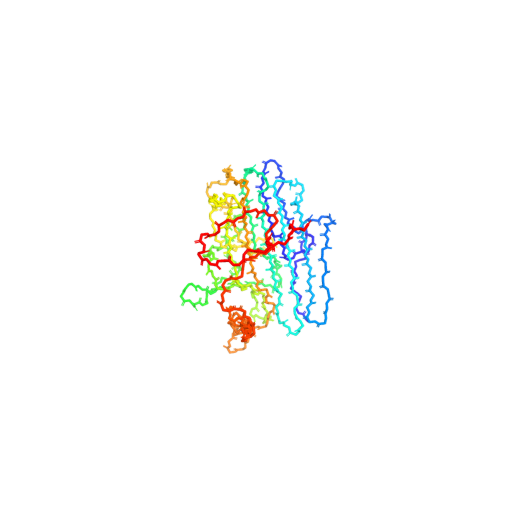.690 1.00 97.25 90 VAL A C 1
ATOM 724 O O . VAL A 1 90 ? 17.160 7.732 -6.160 1.00 97.25 90 VAL A O 1
ATOM 727 N N . LYS A 1 91 ? 15.394 9.137 -6.141 1.00 95.94 91 LYS A N 1
ATOM 728 C CA . LYS A 1 91 ? 15.467 9.565 -4.737 1.00 95.94 91 LYS A CA 1
ATOM 729 C C . LYS A 1 91 ? 14.459 8.851 -3.843 1.00 95.94 91 LYS A C 1
ATOM 731 O O . LYS A 1 91 ? 14.688 8.738 -2.640 1.00 95.94 91 LYS A O 1
ATOM 736 N N . ALA A 1 92 ? 13.347 8.415 -4.423 1.00 95.81 92 ALA A N 1
ATOM 737 C CA . ALA A 1 92 ? 12.325 7.652 -3.734 1.00 95.81 92 ALA A CA 1
ATOM 738 C C . ALA A 1 92 ? 11.643 6.697 -4.713 1.00 95.81 92 ALA A C 1
ATOM 740 O O . ALA A 1 92 ? 11.242 7.104 -5.797 1.00 95.81 92 ALA A O 1
ATOM 741 N N . LEU A 1 93 ? 11.474 5.453 -4.297 1.00 97.25 93 LEU A N 1
ATOM 742 C CA . LEU A 1 93 ? 10.539 4.489 -4.850 1.00 97.25 93 LEU A CA 1
ATOM 743 C C . LEU A 1 93 ? 9.793 3.902 -3.658 1.00 97.25 93 LEU A C 1
ATOM 745 O O . LEU A 1 93 ? 10.438 3.435 -2.714 1.00 97.25 93 LEU A O 1
ATOM 749 N N . ARG A 1 94 ? 8.465 4.002 -3.653 1.00 96.25 94 ARG A N 1
ATOM 750 C CA . ARG A 1 94 ? 7.637 3.664 -2.491 1.00 96.25 94 ARG A CA 1
ATOM 751 C C . ARG A 1 94 ? 6.381 2.905 -2.900 1.00 96.25 94 ARG A C 1
ATOM 753 O O . ARG A 1 94 ? 5.872 3.092 -4.004 1.00 96.25 94 ARG A O 1
ATOM 760 N N . ASN A 1 95 ? 5.865 2.111 -1.971 1.00 95.69 95 ASN A N 1
ATOM 761 C CA . ASN A 1 95 ? 4.585 1.409 -2.048 1.00 95.69 95 ASN A CA 1
ATOM 762 C C . ASN A 1 95 ? 3.864 1.486 -0.684 1.00 95.69 95 ASN A C 1
ATOM 764 O O . ASN A 1 95 ? 4.338 2.182 0.218 1.00 95.69 95 ASN A O 1
ATOM 768 N N . GLY A 1 96 ? 2.717 0.818 -0.540 1.00 92.25 96 GLY A N 1
ATOM 769 C CA . GLY A 1 96 ? 2.074 0.568 0.754 1.00 92.25 96 GLY A CA 1
ATOM 770 C C . GLY A 1 96 ? 1.767 1.833 1.560 1.00 92.25 96 GLY A C 1
ATOM 771 O O . GLY A 1 96 ? 2.065 1.883 2.750 1.00 92.25 96 GLY A O 1
ATOM 772 N N . GLU A 1 97 ? 1.234 2.877 0.918 1.00 94.69 97 GLU A N 1
ATOM 773 C CA . GLU A 1 97 ? 1.000 4.184 1.552 1.00 94.69 97 GLU A CA 1
ATOM 774 C C . GLU A 1 97 ? -0.478 4.468 1.779 1.00 94.69 97 GLU A C 1
ATOM 776 O O . GLU A 1 97 ? -1.246 4.493 0.822 1.00 94.69 97 GLU A O 1
ATOM 781 N N . ILE A 1 98 ? -0.853 4.768 3.025 1.00 95.38 98 ILE A N 1
ATOM 782 C CA . ILE A 1 98 ? -2.164 5.341 3.341 1.00 95.38 98 ILE A CA 1
ATOM 783 C C . ILE A 1 98 ? -2.003 6.721 3.967 1.00 95.38 98 ILE A C 1
ATOM 785 O O . ILE A 1 98 ? -1.112 6.929 4.786 1.00 95.38 98 ILE A O 1
ATOM 789 N N . VAL A 1 99 ? -2.912 7.628 3.631 1.00 94.25 99 VAL A N 1
ATOM 790 C CA . VAL A 1 99 ? -2.918 9.027 4.045 1.00 94.25 99 VAL A CA 1
ATOM 791 C C . VAL A 1 99 ? -4.261 9.377 4.678 1.00 94.25 99 VAL A C 1
ATOM 793 O O . VAL A 1 99 ? -5.316 9.122 4.094 1.00 94.25 99 VAL A O 1
ATOM 796 N N . PHE A 1 100 ? -4.231 10.012 5.850 1.00 94.25 100 PHE A N 1
ATOM 797 C CA . PHE A 1 100 ? -5.423 10.490 6.547 1.00 94.25 100 PHE A CA 1
ATOM 798 C C . PHE A 1 100 ? -5.248 11.895 7.121 1.00 94.25 100 PHE A C 1
ATOM 800 O O . PHE A 1 100 ? -4.146 12.365 7.402 1.00 94.25 100 PHE A O 1
ATOM 807 N N . ASN A 1 101 ? -6.379 12.569 7.327 1.00 88.94 101 ASN A N 1
ATOM 808 C CA . ASN A 1 101 ? -6.427 13.836 8.043 1.00 88.94 101 ASN A CA 1
ATOM 809 C C . ASN A 1 101 ? -6.282 13.611 9.564 1.00 88.94 101 ASN A C 1
ATOM 811 O O . ASN A 1 101 ? -6.953 12.744 10.130 1.00 88.94 101 ASN A O 1
ATOM 815 N N . HIS A 1 102 ? -5.486 14.458 10.226 1.00 89.38 102 HIS A N 1
ATOM 816 C CA . HIS A 1 102 ? -5.358 14.562 11.691 1.00 89.38 102 HIS A CA 1
ATOM 817 C C . HIS A 1 102 ? -6.699 14.660 12.429 1.00 89.38 102 HIS A C 1
ATOM 819 O O . HIS A 1 102 ? -6.847 14.194 13.555 1.00 89.38 102 HIS A O 1
ATOM 825 N N . ALA A 1 103 ? -7.720 15.229 11.786 1.00 88.56 103 ALA A N 1
ATOM 826 C CA . ALA A 1 103 ? -9.062 15.320 12.342 1.00 88.56 103 ALA A CA 1
ATOM 827 C C . ALA A 1 103 ? -9.748 13.953 12.514 1.00 88.56 103 ALA A C 1
ATOM 829 O O . ALA A 1 103 ? -10.767 13.876 13.201 1.00 88.56 103 ALA A O 1
ATOM 830 N N . VAL A 1 104 ? -9.253 12.880 11.891 1.00 90.25 104 VAL A N 1
ATOM 831 C CA . VAL A 1 104 ? -9.909 11.564 11.884 1.00 90.25 104 VAL A CA 1
ATOM 832 C C . VAL A 1 104 ? -9.207 10.581 12.819 1.00 90.25 104 VAL A C 1
ATOM 834 O O . VAL A 1 104 ? -9.874 9.991 13.671 1.00 90.25 104 VAL A O 1
ATOM 837 N N . LEU A 1 105 ? -7.891 10.423 12.672 1.00 95.25 105 LEU A N 1
ATOM 838 C CA . LEU A 1 105 ? -7.056 9.458 13.396 1.00 95.25 105 LEU A CA 1
ATOM 839 C C . LEU A 1 105 ? -5.859 10.194 14.012 1.00 95.25 105 LEU A C 1
ATOM 841 O O . LEU A 1 105 ? -5.391 11.171 13.434 1.00 95.25 105 LEU A O 1
ATOM 845 N N . ASN A 1 106 ? -5.400 9.761 15.186 1.00 95.94 106 ASN A N 1
ATOM 846 C CA . ASN A 1 106 ? -4.398 10.490 15.980 1.00 95.94 106 ASN A CA 1
ATOM 847 C C . ASN A 1 106 ? -3.384 9.594 16.710 1.00 95.94 106 ASN A C 1
ATOM 849 O O . ASN A 1 106 ? -2.527 10.095 17.434 1.00 95.94 106 ASN A O 1
ATOM 853 N N . GLU A 1 107 ? -3.453 8.283 16.514 1.00 97.88 107 GLU A N 1
ATOM 854 C CA . GLU A 1 107 ? -2.514 7.325 17.089 1.00 97.88 107 GLU A CA 1
ATOM 855 C C . GLU A 1 107 ? -2.178 6.268 16.039 1.00 97.88 107 GLU A C 1
ATOM 857 O O . GLU A 1 107 ? -3.054 5.818 15.297 1.00 97.88 107 GLU A O 1
ATOM 862 N N . PHE A 1 108 ? -0.910 5.881 15.964 1.00 98.38 108 PHE A N 1
ATOM 863 C CA . PHE A 1 108 ? -0.444 4.766 15.153 1.00 98.38 108 PHE A CA 1
ATOM 864 C C . PHE A 1 108 ? -0.121 3.579 16.053 1.00 98.38 108 PHE A C 1
ATOM 866 O O . PHE A 1 108 ? 0.537 3.735 17.076 1.00 98.38 108 PHE A O 1
ATOM 873 N N . VAL A 1 109 ? -0.562 2.389 15.666 1.00 98.06 109 VAL A N 1
ATOM 874 C CA . VAL A 1 109 ? -0.321 1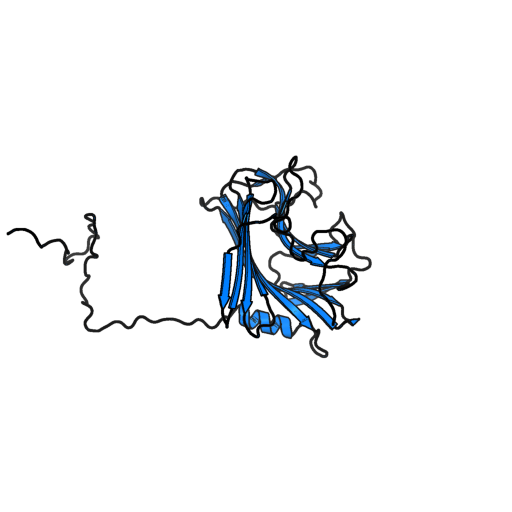.143 16.397 1.00 98.06 109 VAL A CA 1
ATOM 875 C C . VAL A 1 109 ? 0.159 0.062 15.442 1.00 98.06 109 VAL A C 1
ATOM 877 O O . VAL A 1 109 ? -0.249 0.018 14.280 1.00 98.06 109 VAL A O 1
ATOM 880 N N . TRP A 1 110 ? 1.019 -0.830 15.917 1.00 97.75 110 TRP A N 1
ATOM 881 C CA . TRP A 1 110 ? 1.488 -1.966 15.130 1.00 97.75 110 TRP A CA 1
ATOM 882 C C . TRP A 1 110 ? 1.784 -3.156 16.029 1.00 97.75 110 TRP A C 1
ATOM 884 O O . TRP A 1 110 ? 2.097 -2.997 17.208 1.00 97.75 110 TRP A O 1
ATOM 894 N N . LYS A 1 111 ? 1.699 -4.355 15.456 1.00 95.38 111 LYS A N 1
ATOM 895 C CA . LYS A 1 111 ? 2.134 -5.577 16.128 1.00 95.38 111 LYS A CA 1
ATOM 896 C C . LYS A 1 111 ? 3.598 -5.839 15.799 1.00 95.38 111 LYS A C 1
ATOM 898 O O . LYS A 1 111 ? 3.954 -5.986 14.625 1.00 95.38 111 LYS A O 1
ATOM 903 N N . ASP A 1 112 ? 4.443 -5.836 16.821 1.00 92.31 112 ASP A N 1
ATOM 904 C CA . ASP A 1 112 ? 5.876 -6.070 16.677 1.00 92.31 112 ASP A CA 1
ATOM 905 C C . ASP A 1 112 ? 6.198 -7.553 16.399 1.00 92.31 112 ASP A C 1
ATOM 907 O O . ASP A 1 112 ? 5.319 -8.415 16.327 1.00 92.31 112 ASP A O 1
ATOM 911 N N . SER A 1 113 ? 7.484 -7.870 16.228 1.00 89.00 113 SER A N 1
ATOM 912 C CA . SER A 1 113 ? 7.934 -9.241 15.956 1.00 89.00 113 SER A CA 1
ATOM 913 C C . SER A 1 113 ? 7.793 -10.200 17.144 1.00 89.00 113 SER A C 1
ATOM 915 O O . SER A 1 113 ? 7.920 -11.410 16.956 1.00 89.00 113 SER A O 1
ATOM 917 N N . LEU A 1 114 ? 7.545 -9.688 18.352 1.00 90.56 114 LEU A N 1
ATOM 918 C CA . LEU A 1 114 ? 7.275 -10.468 19.560 1.00 90.56 114 LEU A CA 1
ATOM 919 C C . LEU A 1 114 ? 5.769 -10.671 19.789 1.00 90.56 114 LEU A C 1
ATOM 921 O O . LEU A 1 114 ? 5.379 -11.391 20.709 1.00 90.56 114 LEU A O 1
ATOM 925 N N . GLY A 1 115 ? 4.926 -10.076 18.941 1.00 90.25 115 GLY A N 1
ATOM 926 C CA . GLY A 1 115 ? 3.473 -10.122 19.045 1.00 90.25 115 GLY A CA 1
ATOM 927 C C . GLY A 1 115 ? 2.890 -9.099 20.021 1.00 90.25 115 GLY A C 1
ATOM 928 O O . GLY A 1 115 ? 1.699 -9.180 20.320 1.00 90.25 115 GLY A O 1
ATOM 929 N N . VAL A 1 116 ? 3.694 -8.154 20.509 1.00 93.81 116 VAL A N 1
ATOM 930 C CA . VAL A 1 116 ? 3.255 -7.052 21.367 1.00 93.81 116 VAL A CA 1
ATOM 931 C C . VAL A 1 116 ? 2.688 -5.939 20.491 1.00 93.81 116 VAL A C 1
ATOM 933 O O . VAL A 1 116 ? 3.233 -5.618 19.433 1.00 93.81 116 VAL A O 1
ATOM 936 N N . VAL A 1 117 ? 1.567 -5.357 20.919 1.00 96.44 117 VAL A N 1
ATOM 937 C CA . VAL A 1 117 ? 1.004 -4.178 20.258 1.00 96.44 117 VAL A CA 1
ATOM 938 C C . VAL A 1 117 ? 1.667 -2.936 20.827 1.00 96.44 117 VAL A C 1
ATOM 940 O O . VAL A 1 117 ? 1.444 -2.570 21.980 1.00 96.44 117 VAL A O 1
ATOM 943 N N . GLU A 1 118 ? 2.466 -2.296 19.990 1.00 97.44 118 GLU A N 1
ATOM 944 C CA . GLU A 1 118 ? 3.120 -1.029 20.275 1.00 97.44 118 GLU A CA 1
ATOM 945 C C . GLU A 1 118 ? 2.265 0.139 19.771 1.00 97.44 118 GLU A C 1
ATOM 947 O O . GLU A 1 118 ? 1.383 -0.022 18.918 1.00 97.44 118 GLU A O 1
ATOM 952 N N . SER A 1 119 ? 2.519 1.332 20.310 1.00 97.50 119 SER A N 1
ATOM 953 C CA . SER A 1 119 ? 1.752 2.535 19.977 1.00 97.50 119 SER A CA 1
ATOM 954 C C . SER A 1 119 ? 2.621 3.785 19.904 1.00 97.50 119 SER A C 1
ATOM 956 O O . SER A 1 119 ? 3.631 3.910 20.594 1.00 97.50 119 SER A O 1
ATOM 958 N N . LEU A 1 120 ? 2.193 4.722 19.065 1.00 97.81 120 LEU A N 1
ATOM 959 C CA . LEU A 1 120 ? 2.747 6.055 18.901 1.00 97.81 120 LEU A CA 1
ATOM 960 C C . LEU A 1 120 ? 1.594 7.059 18.857 1.00 97.81 120 LEU A C 1
ATOM 962 O O . LEU A 1 120 ? 0.793 7.057 17.920 1.00 97.81 120 LEU A O 1
ATOM 966 N N . GLU A 1 121 ? 1.551 7.959 19.832 1.00 97.56 121 GLU A N 1
ATOM 967 C CA . GLU A 1 121 ? 0.717 9.154 19.750 1.00 97.56 121 GLU A CA 1
ATOM 968 C C . GLU A 1 121 ? 1.283 10.096 18.678 1.00 97.56 121 GLU A C 1
ATOM 970 O O . GLU A 1 121 ? 2.486 10.364 18.637 1.00 97.56 121 GLU A O 1
ATOM 975 N N . ILE A 1 122 ? 0.429 10.560 17.761 1.00 96.75 122 ILE A N 1
ATOM 976 C CA . ILE A 1 122 ? 0.869 11.436 16.669 1.00 96.75 122 ILE A CA 1
ATOM 977 C C . ILE A 1 122 ? 1.194 12.831 17.201 1.00 96.75 122 ILE A C 1
ATOM 979 O O . ILE A 1 122 ? 2.172 13.442 16.763 1.00 96.75 122 ILE A O 1
ATOM 983 N N . GLU A 1 123 ? 0.402 13.334 18.146 1.00 94.56 123 GLU A N 1
ATOM 984 C CA . GLU A 1 123 ? 0.657 14.621 18.783 1.00 94.56 123 GLU A CA 1
ATOM 985 C C . GLU A 1 123 ? 2.004 14.596 19.523 1.00 94.56 123 GLU A C 1
ATOM 987 O O . GLU A 1 123 ? 2.321 13.663 20.254 1.00 94.56 123 GLU A O 1
ATOM 992 N N . GLY A 1 124 ? 2.845 15.607 19.285 1.00 92.94 124 GLY A N 1
ATOM 993 C CA . GLY A 1 124 ? 4.185 15.689 19.878 1.00 92.94 124 GLY A CA 1
ATOM 994 C C . GLY A 1 124 ? 5.239 14.755 19.264 1.00 92.94 124 GLY A C 1
ATOM 995 O O . GLY A 1 124 ? 6.404 14.813 19.667 1.00 92.94 124 GLY A O 1
ATOM 996 N N . SER A 1 125 ? 4.878 13.926 18.277 1.00 96.56 125 SER A N 1
ATOM 997 C CA . SER A 1 125 ? 5.845 13.145 17.496 1.00 96.56 125 SER A CA 1
ATOM 998 C C . SER A 1 125 ? 6.695 14.034 16.575 1.00 96.56 125 SER A C 1
ATOM 1000 O O . SER A 1 125 ? 6.405 15.214 16.369 1.00 96.56 125 SER A O 1
ATOM 1002 N N . ARG A 1 126 ? 7.777 13.482 16.007 1.00 95.94 126 ARG A N 1
ATOM 1003 C CA . ARG A 1 126 ? 8.635 14.241 15.082 1.00 95.94 126 ARG A CA 1
ATOM 1004 C C . ARG A 1 126 ? 7.864 14.600 13.814 1.00 95.94 126 ARG A C 1
ATOM 1006 O O . ARG A 1 126 ? 7.221 13.744 13.212 1.00 95.94 126 ARG A O 1
ATOM 1013 N N . GLU A 1 127 ? 7.996 15.850 13.394 1.00 92.94 127 GLU A N 1
ATOM 1014 C CA . GLU A 1 127 ? 7.334 16.369 12.202 1.00 92.94 127 GLU A CA 1
ATOM 1015 C C . GLU A 1 127 ? 8.214 16.275 10.949 1.00 92.94 127 GLU A C 1
ATOM 1017 O O . GLU A 1 127 ? 9.449 16.222 11.003 1.00 92.94 127 GLU A O 1
ATOM 1022 N N . HIS A 1 128 ? 7.552 16.300 9.793 1.00 87.56 128 HIS A N 1
ATOM 1023 C CA . HIS A 1 128 ? 8.181 16.362 8.479 1.00 87.56 128 HIS A CA 1
ATOM 1024 C C . HIS A 1 128 ? 9.204 17.512 8.424 1.00 87.56 128 HIS A C 1
ATOM 1026 O O . HIS A 1 128 ? 8.885 18.631 8.826 1.00 87.56 128 HIS A O 1
ATOM 1032 N N . PRO A 1 129 ? 10.425 17.288 7.897 1.00 86.12 129 PRO A N 1
ATOM 1033 C CA . PRO A 1 129 ? 10.844 16.172 7.039 1.00 86.12 129 PRO A CA 1
ATOM 1034 C C . PRO A 1 129 ? 11.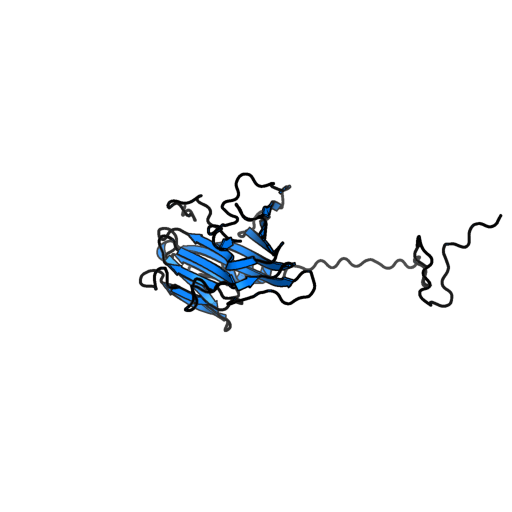416 14.949 7.770 1.00 86.12 129 PRO A C 1
ATOM 1036 O O . PRO A 1 129 ? 11.966 14.063 7.122 1.00 86.12 129 PRO A O 1
ATOM 1039 N N . ILE A 1 130 ? 11.339 14.898 9.100 1.00 90.44 130 ILE A N 1
ATOM 1040 C CA . ILE A 1 130 ? 11.864 13.777 9.882 1.00 90.44 130 ILE A CA 1
ATOM 1041 C C . ILE A 1 130 ? 10.737 12.765 10.096 1.00 90.44 130 ILE A C 1
ATOM 1043 O O . ILE A 1 130 ? 9.614 13.148 10.421 1.00 90.44 130 ILE A O 1
ATOM 1047 N N . HIS A 1 131 ? 11.022 11.473 9.931 1.00 94.12 131 HIS A N 1
ATOM 1048 C CA . HIS A 1 131 ? 10.044 10.430 10.233 1.00 94.12 131 HIS A CA 1
ATOM 1049 C C . HIS A 1 131 ? 9.666 10.463 11.719 1.00 94.12 131 HIS A C 1
ATOM 1051 O O . HIS A 1 131 ? 10.537 10.548 12.594 1.00 94.12 131 HIS A O 1
ATOM 1057 N N . ALA A 1 132 ? 8.368 10.358 11.999 1.00 95.62 132 ALA A N 1
ATOM 1058 C CA . ALA A 1 132 ? 7.852 10.225 13.357 1.00 95.62 132 ALA A CA 1
ATOM 1059 C C . ALA A 1 132 ? 8.302 8.894 13.973 1.00 95.62 132 ALA A C 1
ATOM 1061 O O . ALA A 1 132 ? 8.699 8.845 15.137 1.00 95.62 132 ALA A O 1
ATOM 1062 N N . LEU A 1 133 ? 8.285 7.834 13.161 1.00 96.69 133 LEU A N 1
ATOM 1063 C CA . LEU A 1 133 ? 8.657 6.477 13.539 1.00 96.69 133 LEU A CA 1
ATOM 1064 C C . LEU A 1 133 ? 9.107 5.691 12.306 1.00 96.69 133 LEU A C 1
ATOM 1066 O O . LEU A 1 133 ? 8.581 5.898 11.215 1.00 96.69 133 LEU A O 1
ATOM 1070 N N . GLU A 1 134 ? 10.036 4.761 12.503 1.00 95.50 134 GLU A N 1
ATOM 1071 C CA . GLU A 1 134 ? 10.413 3.732 11.533 1.00 95.50 134 GLU A CA 1
ATOM 1072 C C . GLU A 1 134 ? 10.191 2.362 12.181 1.00 95.50 134 GLU A C 1
ATOM 1074 O O . GLU A 1 134 ? 10.636 2.134 13.308 1.00 95.50 134 GLU A O 1
ATOM 1079 N N . ILE A 1 135 ? 9.501 1.457 11.487 1.00 95.56 135 ILE A N 1
ATOM 1080 C CA . ILE A 1 135 ? 9.209 0.097 11.959 1.00 95.56 135 ILE A CA 1
ATOM 1081 C C . ILE A 1 135 ? 9.676 -0.945 10.937 1.00 95.56 135 ILE A C 1
ATOM 1083 O O . ILE A 1 135 ? 9.720 -0.657 9.737 1.00 95.56 135 ILE A O 1
ATOM 1087 N N . PRO A 1 136 ? 9.995 -2.177 11.371 1.00 92.56 136 PRO A N 1
ATOM 1088 C CA . PRO A 1 136 ? 10.397 -3.246 10.464 1.00 92.56 136 PRO A CA 1
ATOM 1089 C C . PRO A 1 136 ? 9.390 -3.498 9.324 1.00 92.56 136 PRO A C 1
ATOM 1091 O O . PRO A 1 136 ? 8.184 -3.328 9.501 1.00 92.56 136 PRO A O 1
ATOM 1094 N N . PRO A 1 137 ? 9.848 -3.956 8.146 1.00 88.62 137 PRO A N 1
ATOM 1095 C CA . PRO A 1 137 ? 8.976 -4.190 6.993 1.00 88.62 137 PRO A CA 1
ATOM 1096 C C . PRO A 1 137 ? 8.023 -5.380 7.157 1.00 88.62 137 PRO A C 1
ATOM 1098 O O . PRO A 1 137 ? 7.068 -5.493 6.389 1.00 88.62 137 PRO A O 1
ATOM 1101 N N . ASN A 1 138 ? 8.318 -6.282 8.094 1.00 87.94 138 ASN A N 1
ATOM 1102 C CA . ASN A 1 138 ? 7.668 -7.575 8.291 1.00 87.94 138 ASN A CA 1
ATOM 1103 C C . ASN A 1 138 ? 6.677 -7.577 9.466 1.00 87.94 138 ASN A C 1
ATOM 1105 O O . ASN A 1 138 ? 6.470 -8.619 10.088 1.00 87.94 138 ASN A O 1
ATOM 1109 N N . VAL A 1 139 ? 6.081 -6.423 9.780 1.00 92.50 139 VAL A N 1
ATOM 1110 C CA . VAL A 1 139 ? 4.984 -6.349 10.752 1.00 92.50 139 VAL A CA 1
ATOM 1111 C C . VAL A 1 139 ? 3.770 -7.129 10.254 1.00 92.50 139 VAL A C 1
ATOM 1113 O O . VAL A 1 139 ? 3.517 -7.241 9.056 1.00 92.50 139 VAL A O 1
ATOM 1116 N N . GLU A 1 140 ? 3.021 -7.716 11.179 1.00 90.12 140 GLU A N 1
ATOM 1117 C CA . GLU A 1 140 ? 1.859 -8.531 10.827 1.00 90.12 140 GLU A CA 1
ATOM 1118 C C . GLU A 1 140 ? 0.674 -7.685 10.362 1.00 90.12 140 GLU A C 1
ATOM 1120 O O . GLU A 1 140 ? 0.038 -7.968 9.341 1.00 90.12 140 GLU A O 1
ATOM 1125 N N . TRP A 1 141 ? 0.406 -6.631 11.123 1.00 96.50 141 TRP A N 1
ATOM 1126 C CA . TRP A 1 141 ? -0.563 -5.601 10.817 1.00 96.50 141 TRP A CA 1
ATOM 1127 C C . TRP A 1 141 ? -0.143 -4.293 11.487 1.00 96.50 141 TRP A C 1
ATOM 1129 O O . TRP A 1 141 ? 0.594 -4.277 12.478 1.00 96.50 141 TRP A O 1
ATOM 1139 N N . MET A 1 142 ? -0.630 -3.191 10.932 1.00 97.94 142 MET A N 1
ATOM 1140 C CA . MET A 1 142 ? -0.490 -1.849 11.493 1.00 97.94 142 MET A CA 1
ATOM 1141 C C . MET A 1 142 ? -1.790 -1.075 11.309 1.00 97.94 142 MET A C 1
ATOM 1143 O O . MET A 1 142 ? -2.574 -1.406 10.419 1.00 97.94 142 MET A O 1
ATOM 1147 N N . ALA A 1 143 ? -2.037 -0.059 12.127 1.00 98.25 143 ALA A N 1
ATOM 1148 C CA . ALA A 1 143 ? -3.248 0.737 12.032 1.00 98.25 143 ALA A CA 1
ATOM 1149 C C . ALA A 1 143 ? -3.054 2.176 12.501 1.00 98.25 143 ALA A C 1
ATOM 1151 O O . ALA A 1 143 ? -2.269 2.461 13.399 1.00 98.25 143 ALA A O 1
ATOM 1152 N N . PHE A 1 144 ? -3.860 3.067 11.934 1.00 98.25 144 PHE A N 1
ATOM 1153 C CA . PHE A 1 144 ? -4.141 4.367 12.521 1.00 98.25 144 PHE A CA 1
ATOM 1154 C C . PHE A 1 144 ? -5.473 4.261 13.257 1.00 98.25 144 PHE A C 1
ATOM 1156 O O . PHE A 1 144 ? -6.442 3.713 12.721 1.00 98.25 144 PHE A O 1
ATOM 1163 N N . ILE A 1 145 ? -5.535 4.784 14.476 1.00 97.75 145 ILE A N 1
ATOM 1164 C CA . ILE A 1 145 ? -6.713 4.719 15.338 1.00 97.75 145 ILE A CA 1
ATOM 1165 C C . ILE A 1 145 ? -7.036 6.080 15.950 1.00 97.75 145 ILE A C 1
ATOM 1167 O O . ILE A 1 145 ? -6.234 7.014 15.943 1.00 97.75 145 ILE A O 1
ATOM 1171 N N . ASN A 1 146 ? -8.250 6.175 16.478 1.00 97.12 146 ASN A N 1
ATOM 1172 C CA . ASN A 1 146 ? -8.650 7.190 17.433 1.00 97.12 146 ASN A CA 1
ATOM 1173 C C . ASN A 1 146 ? -9.479 6.518 18.532 1.00 97.12 146 ASN A C 1
ATOM 1175 O O . ASN A 1 146 ? -10.585 6.020 18.278 1.00 97.12 146 ASN A O 1
ATOM 1179 N N . ARG A 1 147 ? -8.929 6.490 19.751 1.00 95.69 147 ARG A N 1
ATOM 1180 C CA . ARG A 1 147 ? -9.547 5.819 20.905 1.00 95.69 147 ARG A CA 1
ATOM 1181 C C . ARG A 1 147 ? -10.840 6.495 21.350 1.00 95.69 147 ARG A C 1
ATOM 1183 O O . ARG A 1 147 ? -11.822 5.803 21.602 1.00 95.69 147 ARG A O 1
ATOM 1190 N N . GLU A 1 148 ? -10.876 7.825 21.365 1.00 94.12 148 GLU A N 1
ATOM 1191 C CA . GLU A 1 148 ? -12.062 8.609 21.739 1.00 94.12 148 GLU A CA 1
ATOM 1192 C C . GLU A 1 148 ? -13.240 8.338 20.788 1.00 94.12 148 GLU A C 1
ATOM 1194 O O . GLU A 1 148 ? -14.368 8.092 21.214 1.00 94.12 148 GLU A O 1
ATOM 1199 N N . LYS A 1 149 ? -12.967 8.302 19.480 1.00 94.75 149 LYS A N 1
ATOM 1200 C CA . LYS A 1 149 ? -13.962 8.056 18.423 1.00 94.75 149 LYS A CA 1
ATOM 1201 C C . LYS A 1 149 ? -14.238 6.570 18.179 1.00 94.75 149 LYS A C 1
ATOM 1203 O O . LYS A 1 149 ? -15.093 6.247 17.343 1.00 94.75 149 LYS A O 1
ATOM 1208 N N . LYS A 1 150 ? -13.510 5.679 18.864 1.00 95.62 150 LYS A N 1
ATOM 1209 C CA . LYS A 1 150 ? -13.532 4.217 18.697 1.00 95.62 150 LYS A CA 1
ATOM 1210 C C . LYS A 1 150 ? -13.523 3.805 17.224 1.00 95.62 150 LYS A C 1
ATOM 1212 O O . LYS A 1 150 ? -14.398 3.071 16.762 1.00 95.62 150 LYS A O 1
ATOM 1217 N N . VAL A 1 151 ? -12.586 4.341 16.451 1.00 96.19 151 VAL A N 1
ATOM 1218 C CA . VAL A 1 151 ? -12.465 4.076 15.011 1.00 96.19 151 VAL A CA 1
ATOM 1219 C C . VAL A 1 151 ? -11.011 3.835 14.639 1.00 96.19 151 VAL A C 1
ATOM 1221 O O . VAL A 1 151 ? -10.114 4.412 15.251 1.00 96.19 151 VAL A O 1
ATOM 1224 N N . GLY A 1 152 ? -10.786 3.015 13.620 1.00 96.81 152 GLY A N 1
ATOM 1225 C CA . GLY A 1 152 ? -9.466 2.842 13.044 1.00 96.81 152 GLY A CA 1
ATOM 1226 C C . GLY A 1 152 ? -9.493 2.347 11.607 1.00 96.81 152 GLY A C 1
ATOM 1227 O O . GLY A 1 152 ? -10.532 1.942 11.077 1.00 96.81 152 GLY A O 1
ATOM 1228 N N . PHE A 1 153 ? -8.318 2.389 10.993 1.00 97.88 153 PHE A N 1
ATOM 1229 C CA . PHE A 1 153 ? -8.030 1.817 9.689 1.00 97.88 153 PHE A CA 1
ATOM 1230 C C . PHE A 1 153 ? -6.736 1.019 9.789 1.00 97.88 153 PHE A C 1
ATOM 1232 O O . PHE A 1 153 ? -5.688 1.583 10.105 1.00 97.88 153 PHE A O 1
ATOM 1239 N N . ALA A 1 154 ? -6.823 -0.284 9.543 1.00 98.12 154 ALA A N 1
ATOM 1240 C CA . ALA A 1 154 ? -5.691 -1.194 9.614 1.00 98.12 154 ALA A CA 1
ATOM 1241 C C . ALA A 1 154 ? -5.264 -1.679 8.228 1.00 98.12 154 ALA A C 1
ATOM 1243 O O . ALA A 1 154 ? -6.096 -1.830 7.336 1.00 98.12 154 ALA A O 1
ATOM 1244 N N . SER A 1 155 ? -3.979 -1.984 8.079 1.00 97.69 155 SER A N 1
ATOM 1245 C CA . SER A 1 155 ? -3.430 -2.766 6.977 1.00 97.69 155 SER A CA 1
ATOM 1246 C C . SER A 1 155 ? -2.855 -4.063 7.529 1.00 97.69 155 SER A C 1
ATOM 1248 O O . SER A 1 155 ? -1.958 -4.039 8.373 1.00 97.69 155 SER A O 1
ATOM 1250 N N . ILE A 1 156 ? -3.372 -5.191 7.050 1.00 97.38 156 ILE A N 1
ATOM 1251 C CA . ILE A 1 156 ? -2.828 -6.526 7.294 1.00 97.38 156 ILE A CA 1
ATOM 1252 C C . ILE A 1 156 ? -1.984 -6.902 6.082 1.00 97.38 156 ILE A C 1
ATOM 1254 O O . ILE A 1 156 ? -2.512 -6.986 4.972 1.00 97.38 156 ILE A O 1
ATOM 1258 N N . ILE A 1 157 ? -0.698 -7.172 6.294 1.00 94.50 157 ILE A N 1
ATOM 1259 C CA . ILE A 1 157 ? 0.213 -7.552 5.211 1.00 94.50 157 ILE A CA 1
ATOM 1260 C C . ILE A 1 157 ? 0.049 -9.052 4.955 1.00 94.50 157 ILE A C 1
ATOM 1262 O O . ILE A 1 157 ? 0.327 -9.886 5.831 1.00 94.50 157 ILE A O 1
ATOM 1266 N N . LEU A 1 158 ? -0.450 -9.392 3.766 1.00 95.19 158 LEU A N 1
ATOM 1267 C CA . LEU A 1 158 ? -0.705 -10.769 3.339 1.00 95.19 158 LEU A CA 1
ATOM 1268 C C . LEU A 1 158 ? 0.453 -11.326 2.520 1.00 95.19 158 LEU A C 1
ATOM 1270 O O . LEU A 1 158 ? 0.815 -12.483 2.711 1.00 95.19 158 LEU A O 1
ATOM 1274 N N . ASP A 1 159 ? 1.020 -10.507 1.637 1.00 94.00 159 ASP A N 1
ATOM 1275 C CA . ASP A 1 159 ? 2.157 -10.888 0.808 1.00 94.00 159 ASP A CA 1
ATOM 1276 C C . ASP A 1 159 ? 3.025 -9.668 0.478 1.00 94.00 159 ASP A C 1
ATOM 1278 O O . ASP A 1 159 ? 2.532 -8.542 0.360 1.00 94.00 159 ASP A O 1
ATOM 1282 N N . TYR A 1 160 ? 4.323 -9.902 0.340 1.00 93.31 160 TYR A N 1
ATOM 1283 C CA . TYR A 1 160 ? 5.315 -8.901 -0.027 1.00 93.31 160 TYR A CA 1
ATOM 1284 C C . TYR A 1 160 ? 6.472 -9.595 -0.734 1.00 93.31 160 TYR A C 1
ATOM 1286 O O . TYR A 1 160 ? 7.152 -10.444 -0.152 1.00 93.31 160 TYR A O 1
ATOM 1294 N N . LEU A 1 161 ? 6.708 -9.212 -1.987 1.00 93.44 161 LEU A N 1
ATOM 1295 C CA . LEU A 1 161 ? 7.726 -9.830 -2.820 1.00 93.44 161 LEU A CA 1
ATOM 1296 C C . LEU A 1 161 ? 8.437 -8.783 -3.664 1.00 93.44 161 LEU A C 1
ATOM 1298 O O . LEU A 1 161 ? 7.829 -8.105 -4.489 1.00 93.44 161 LEU A O 1
ATOM 1302 N N . ASN A 1 162 ? 9.757 -8.758 -3.531 1.00 95.06 162 ASN A N 1
ATOM 1303 C CA . ASN A 1 162 ? 10.635 -7.998 -4.400 1.00 95.06 162 ASN A CA 1
ATOM 1304 C C . ASN A 1 162 ? 11.480 -8.966 -5.217 1.00 95.06 162 ASN A C 1
ATOM 1306 O O . ASN A 1 162 ? 12.053 -9.916 -4.683 1.00 95.06 162 ASN A O 1
ATOM 1310 N N . THR A 1 163 ? 11.547 -8.743 -6.523 1.00 96.19 163 THR A N 1
ATOM 1311 C CA . THR A 1 163 ? 12.296 -9.611 -7.433 1.00 96.19 163 THR A CA 1
ATOM 1312 C C . THR A 1 163 ? 12.746 -8.842 -8.671 1.00 96.19 163 THR A C 1
ATOM 1314 O O . THR A 1 163 ? 12.462 -7.654 -8.823 1.00 96.19 163 THR A O 1
ATOM 1317 N N . ASN A 1 164 ? 13.455 -9.508 -9.574 1.00 96.75 164 ASN A N 1
ATOM 1318 C CA . ASN A 1 164 ? 13.710 -9.008 -10.912 1.00 96.75 164 ASN A CA 1
ATOM 1319 C C . ASN A 1 164 ? 13.273 -10.058 -11.938 1.00 96.75 164 ASN A C 1
ATOM 1321 O O . ASN A 1 164 ? 13.663 -11.222 -11.850 1.00 96.75 164 ASN A O 1
ATOM 1325 N N . GLN A 1 165 ? 12.495 -9.644 -12.938 1.00 95.44 165 GLN A N 1
ATOM 1326 C CA . GLN A 1 165 ? 11.965 -10.548 -13.964 1.00 95.44 165 GLN A CA 1
ATOM 1327 C C . GLN A 1 165 ? 13.050 -11.238 -14.816 1.00 95.44 165 GLN A C 1
ATOM 1329 O O . GLN A 1 165 ? 12.767 -12.239 -15.468 1.00 95.44 165 GLN A O 1
ATOM 1334 N N . TYR A 1 166 ? 14.291 -10.739 -14.798 1.00 95.31 166 TYR A N 1
ATOM 1335 C CA . TYR A 1 166 ? 15.435 -11.314 -15.513 1.00 95.31 166 TYR A CA 1
ATOM 1336 C C . TYR A 1 166 ? 16.353 -12.167 -14.619 1.00 95.31 166 TYR A C 1
ATOM 1338 O O . TYR A 1 166 ? 17.412 -12.597 -15.072 1.00 95.31 166 TYR A O 1
ATOM 1346 N N . GLY A 1 167 ? 15.966 -12.428 -13.364 1.00 90.75 167 GLY A N 1
ATOM 1347 C CA . GLY A 1 167 ? 16.743 -13.244 -12.420 1.00 90.75 167 GLY A CA 1
ATOM 1348 C C . GLY A 1 167 ? 17.863 -12.499 -11.684 1.00 90.75 167 GLY A C 1
ATOM 1349 O O . GLY A 1 167 ? 18.606 -13.122 -10.928 1.00 90.75 167 GLY A O 1
ATOM 1350 N N . ASP A 1 168 ? 17.978 -11.184 -11.877 1.00 89.81 168 ASP A N 1
ATOM 1351 C CA . ASP A 1 168 ? 18.850 -10.319 -11.076 1.00 89.81 168 ASP A CA 1
ATOM 1352 C C . ASP A 1 168 ? 18.286 -10.074 -9.662 1.00 89.81 168 ASP A C 1
ATOM 1354 O O . ASP A 1 168 ? 17.135 -10.383 -9.348 1.00 89.81 168 ASP A O 1
ATOM 1358 N N . LEU A 1 169 ? 19.092 -9.473 -8.785 1.00 88.44 169 LEU A N 1
ATOM 1359 C CA . LEU A 1 169 ? 18.591 -8.982 -7.500 1.00 88.44 169 LEU A CA 1
ATOM 1360 C C . LEU A 1 169 ? 17.760 -7.699 -7.697 1.00 88.44 169 LEU A C 1
ATOM 1362 O O . LEU A 1 169 ? 18.184 -6.816 -8.458 1.00 88.44 169 LEU A O 1
ATOM 1366 N N . PRO A 1 170 ? 16.622 -7.539 -6.993 1.00 88.56 170 PRO A N 1
ATOM 1367 C CA . PRO A 1 170 ? 15.910 -6.265 -6.960 1.00 88.56 170 PRO A CA 1
ATOM 1368 C C . PRO A 1 170 ? 16.798 -5.167 -6.357 1.00 88.56 170 PRO A C 1
ATOM 1370 O O . 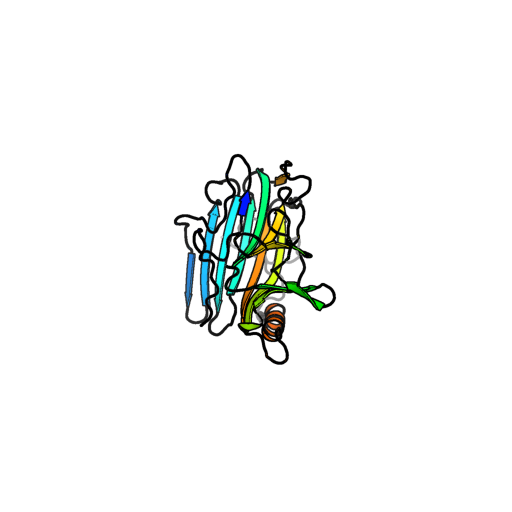PRO A 1 170 ? 17.606 -5.407 -5.456 1.00 88.56 170 PRO A O 1
ATOM 1373 N N . SER A 1 171 ? 16.660 -3.934 -6.849 1.00 92.31 171 SER A N 1
ATOM 1374 C CA . SER A 1 171 ? 17.290 -2.785 -6.192 1.00 92.31 171 SER A CA 1
ATOM 1375 C C . SER A 1 171 ? 16.487 -2.414 -4.948 1.00 92.31 171 SER A C 1
ATOM 1377 O O . SER A 1 171 ? 15.346 -1.979 -5.058 1.00 92.31 171 SER A O 1
ATOM 1379 N N . GLU A 1 172 ? 17.081 -2.531 -3.768 1.00 91.25 172 GLU A N 1
ATOM 1380 C CA . GLU A 1 172 ? 16.437 -2.156 -2.509 1.00 91.25 172 GLU A CA 1
ATOM 1381 C C . GLU A 1 172 ? 17.389 -1.309 -1.672 1.00 91.25 172 GLU A C 1
ATOM 1383 O O . GLU A 1 172 ? 18.585 -1.589 -1.562 1.00 91.25 172 GLU A O 1
ATOM 1388 N N . ALA A 1 173 ? 16.859 -0.242 -1.089 1.00 87.25 173 ALA A N 1
ATOM 1389 C CA . ALA A 1 173 ? 17.568 0.601 -0.150 1.00 87.25 173 ALA A CA 1
ATOM 1390 C C . ALA A 1 173 ? 16.574 1.091 0.897 1.00 87.25 173 ALA A C 1
ATOM 1392 O O . ALA A 1 173 ? 15.858 2.066 0.667 1.00 87.25 173 ALA A O 1
ATOM 1393 N N . GLN A 1 174 ? 16.624 0.414 2.047 1.00 83.44 174 GLN A N 1
ATOM 1394 C CA . GLN A 1 174 ? 15.804 0.640 3.237 1.00 83.44 174 GLN A CA 1
ATOM 1395 C C . GLN A 1 174 ? 14.336 0.183 3.129 1.00 83.44 174 GLN A C 1
ATOM 1397 O O . GLN A 1 174 ? 13.434 1.017 3.158 1.00 83.44 174 GLN A O 1
ATOM 1402 N N . PRO A 1 175 ? 14.080 -1.137 3.059 1.00 85.38 175 PRO A N 1
ATOM 1403 C CA . PRO A 1 175 ? 12.728 -1.674 3.130 1.00 85.38 175 PRO A CA 1
ATOM 1404 C C . PRO A 1 175 ? 12.248 -1.671 4.587 1.00 85.38 175 PRO A C 1
ATOM 1406 O O . PRO A 1 175 ? 12.474 -2.624 5.325 1.00 85.38 175 PRO A O 1
ATOM 1409 N N . TYR A 1 176 ? 11.611 -0.593 5.024 1.00 93.00 176 TYR A N 1
ATOM 1410 C CA . TYR A 1 176 ? 10.900 -0.486 6.305 1.00 93.00 176 TYR A CA 1
ATOM 1411 C C . TYR A 1 176 ? 9.522 0.135 6.065 1.00 93.00 176 TYR A C 1
ATOM 1413 O O . TYR A 1 176 ? 9.185 0.437 4.924 1.00 93.00 176 TYR A O 1
ATOM 1421 N N . PHE A 1 177 ? 8.721 0.334 7.108 1.00 95.88 177 PHE A N 1
ATOM 1422 C CA . PHE A 1 177 ? 7.662 1.346 7.068 1.00 95.88 177 PHE A CA 1
ATOM 1423 C C . PHE A 1 177 ? 8.086 2.549 7.884 1.00 95.88 177 PHE A C 1
ATOM 1425 O O . PHE A 1 177 ? 8.716 2.395 8.929 1.00 95.88 177 PHE A O 1
ATOM 1432 N N . TYR A 1 178 ? 7.734 3.740 7.422 1.00 95.94 178 TYR A N 1
ATOM 1433 C CA . TYR A 1 178 ? 7.798 4.922 8.267 1.00 95.94 178 TYR A CA 1
ATOM 1434 C C . TYR A 1 178 ? 6.420 5.519 8.447 1.00 95.94 178 TYR A C 1
ATOM 1436 O O . TYR A 1 178 ? 5.573 5.429 7.559 1.00 95.94 178 TYR A O 1
ATOM 1444 N N . VAL A 1 179 ? 6.239 6.157 9.595 1.00 97.38 179 VAL A N 1
ATOM 1445 C CA . VAL A 1 179 ? 5.111 7.030 9.890 1.00 97.38 179 VAL A CA 1
ATOM 1446 C C . VAL A 1 179 ? 5.593 8.461 9.761 1.00 97.38 179 VAL A C 1
ATOM 1448 O O . VAL A 1 179 ? 6.651 8.829 10.278 1.00 97.38 179 VAL A O 1
ATOM 1451 N N . GLN A 1 180 ? 4.805 9.275 9.080 1.00 95.56 180 GLN A N 1
ATOM 1452 C CA . GLN A 1 180 ? 5.056 10.691 8.941 1.00 95.56 180 GLN A CA 1
ATOM 1453 C C . GLN A 1 180 ? 3.930 11.481 9.590 1.00 95.56 180 GLN A C 1
ATOM 1455 O O . GLN A 1 180 ? 2.753 11.285 9.287 1.00 95.56 180 GLN A O 1
ATOM 1460 N N . ASN A 1 181 ? 4.330 12.415 10.445 1.00 95.75 181 ASN A N 1
ATOM 1461 C CA . ASN A 1 181 ? 3.490 13.500 10.911 1.00 95.75 181 ASN A CA 1
ATOM 1462 C C . ASN A 1 181 ? 3.844 14.758 10.100 1.00 95.75 181 ASN A C 1
ATOM 1464 O O . ASN A 1 181 ? 4.997 15.189 10.089 1.00 95.75 181 ASN A O 1
ATOM 1468 N N . GLY A 1 182 ? 2.890 15.296 9.352 1.00 91.06 182 GLY A N 1
ATOM 1469 C CA . GLY A 1 182 ? 3.031 16.524 8.572 1.00 91.06 182 GLY A CA 1
ATOM 1470 C C . GLY A 1 182 ? 1.671 17.210 8.431 1.00 91.06 182 GLY A C 1
ATOM 1471 O O . GLY A 1 182 ? 0.843 17.085 9.332 1.00 91.06 182 GLY A O 1
ATOM 1472 N N . PRO A 1 183 ? 1.376 17.883 7.304 1.00 89.56 183 PRO A N 1
ATOM 1473 C CA . PRO A 1 183 ? 0.040 18.450 7.074 1.00 89.56 183 PRO A CA 1
ATOM 1474 C C . PRO A 1 183 ? -1.085 17.393 7.108 1.00 89.56 183 PRO A C 1
ATOM 1476 O O . PRO A 1 183 ? -2.239 17.694 7.407 1.00 89.56 183 PRO A O 1
ATOM 1479 N N . TRP A 1 184 ? -0.729 16.138 6.847 1.00 91.25 184 TRP A N 1
ATOM 1480 C CA . TRP A 1 184 ? -1.524 14.932 7.048 1.00 91.25 184 TRP A CA 1
ATOM 1481 C C . TRP A 1 184 ? -0.670 13.886 7.769 1.00 91.25 184 TRP A C 1
ATOM 1483 O O . TRP A 1 184 ? 0.556 14.022 7.861 1.00 91.25 184 TRP A O 1
ATOM 1493 N N . ILE A 1 185 ? -1.316 12.828 8.251 1.00 94.62 185 ILE A N 1
ATOM 1494 C CA . ILE A 1 185 ? -0.619 11.637 8.732 1.00 94.62 185 ILE A CA 1
ATOM 1495 C C . ILE A 1 185 ? -0.614 10.575 7.658 1.00 94.62 185 ILE A C 1
ATOM 1497 O O . ILE A 1 185 ? -1.600 10.386 6.942 1.00 94.62 185 ILE A O 1
ATOM 1501 N N . TYR A 1 186 ? 0.499 9.870 7.550 1.00 95.38 186 TYR A N 1
ATOM 1502 C CA . TYR A 1 186 ? 0.584 8.731 6.660 1.00 95.38 186 TYR A CA 1
ATOM 1503 C C . TYR A 1 186 ? 1.616 7.730 7.139 1.00 95.38 186 TYR A C 1
ATOM 1505 O O . TYR A 1 186 ? 2.555 8.080 7.856 1.00 95.38 186 TYR A O 1
ATOM 1513 N N . TRP A 1 187 ? 1.442 6.483 6.722 1.00 97.00 187 TRP A N 1
ATOM 1514 C CA . TRP A 1 187 ? 2.547 5.538 6.673 1.00 97.00 187 TRP A CA 1
ATOM 1515 C C . TRP A 1 187 ? 2.897 5.259 5.222 1.00 97.00 187 TRP A C 1
ATOM 1517 O O . TRP A 1 187 ? 2.068 5.440 4.333 1.00 97.00 187 TRP A O 1
ATOM 1527 N N . SER A 1 188 ? 4.119 4.811 4.973 1.00 95.69 188 SER A N 1
ATOM 1528 C CA . SER A 1 188 ? 4.582 4.457 3.634 1.00 95.69 188 SER A CA 1
ATOM 1529 C C . SER A 1 188 ? 5.659 3.391 3.723 1.00 95.69 188 SER A C 1
ATOM 1531 O O . SER A 1 188 ? 6.463 3.411 4.660 1.00 95.69 188 SER A O 1
ATOM 1533 N N . ARG A 1 189 ? 5.709 2.493 2.737 1.00 95.19 189 ARG A N 1
ATOM 1534 C CA . ARG A 1 189 ? 6.813 1.549 2.566 1.00 95.19 189 ARG A CA 1
ATOM 1535 C C . ARG A 1 189 ? 7.808 2.087 1.538 1.00 95.19 189 ARG A C 1
ATOM 1537 O O . ARG A 1 189 ? 7.566 1.980 0.331 1.00 95.19 189 ARG A O 1
ATOM 1544 N N . PRO A 1 190 ? 8.947 2.647 1.959 1.00 94.69 190 PRO A N 1
ATOM 1545 C CA . PRO A 1 190 ? 10.067 2.862 1.064 1.00 94.69 190 PRO A CA 1
ATOM 1546 C C . PRO A 1 190 ? 10.640 1.536 0.570 1.00 94.69 190 PRO A C 1
ATOM 1548 O O . PRO A 1 190 ? 10.794 0.578 1.320 1.00 94.69 190 PRO A O 1
ATOM 1551 N N . ILE A 1 191 ? 10.978 1.509 -0.713 1.00 95.31 191 ILE A N 1
ATOM 1552 C CA . ILE A 1 191 ? 11.681 0.406 -1.370 1.00 95.31 191 ILE A CA 1
ATOM 1553 C C . ILE A 1 191 ? 13.116 0.846 -1.668 1.00 95.31 191 ILE A C 1
ATOM 1555 O O . ILE A 1 191 ? 14.078 0.164 -1.322 1.00 95.31 191 ILE A O 1
ATOM 1559 N N . VAL A 1 192 ? 13.267 2.021 -2.288 1.00 95.81 192 VAL A N 1
ATOM 1560 C CA . VAL A 1 192 ? 14.554 2.692 -2.516 1.00 95.81 192 VAL A CA 1
ATOM 1561 C C . VAL A 1 192 ? 14.401 4.141 -2.095 1.00 95.81 192 VAL A C 1
ATOM 1563 O O . VAL A 1 192 ? 13.751 4.912 -2.795 1.00 95.81 192 VAL A O 1
ATOM 1566 N N . TYR A 1 193 ? 14.971 4.529 -0.954 1.00 94.38 193 TYR A N 1
ATOM 1567 C CA . TYR A 1 193 ? 14.622 5.819 -0.352 1.00 94.38 193 TYR A CA 1
ATOM 1568 C C . TYR A 1 193 ? 15.798 6.570 0.280 1.00 94.38 193 TYR A C 1
ATOM 1570 O O . TYR A 1 193 ? 15.836 6.765 1.488 1.00 94.38 193 TYR A O 1
ATOM 1578 N N . PRO A 1 194 ? 16.771 7.058 -0.511 1.00 92.00 194 PRO A N 1
ATOM 1579 C CA . PRO A 1 194 ? 17.787 7.969 0.012 1.00 92.00 194 PRO A CA 1
ATOM 1580 C C . PRO A 1 194 ? 17.212 9.313 0.503 1.00 92.00 194 PRO A C 1
ATOM 1582 O O . PRO A 1 194 ? 17.839 9.930 1.362 1.00 92.00 194 PRO A O 1
ATOM 1585 N N . PHE A 1 195 ? 16.049 9.766 0.004 1.00 89.62 195 PHE A N 1
ATOM 1586 C CA . PHE A 1 195 ? 15.466 11.083 0.318 1.00 89.62 195 PHE A CA 1
ATOM 1587 C C . PHE A 1 195 ? 15.270 11.346 1.819 1.00 89.62 195 PHE A C 1
ATOM 1589 O O . PHE A 1 195 ? 15.684 12.400 2.293 1.00 89.62 195 PHE A O 1
ATOM 1596 N N . GLY A 1 196 ? 14.698 10.397 2.567 1.00 84.38 196 GLY A N 1
ATOM 1597 C CA . GLY A 1 196 ? 14.449 10.536 4.010 1.00 84.38 196 GLY A CA 1
ATOM 1598 C C . GLY A 1 196 ? 15.647 10.194 4.899 1.00 84.38 196 GLY A C 1
ATOM 1599 O O . GLY A 1 196 ? 15.473 9.904 6.076 1.00 84.38 196 GLY A O 1
ATOM 1600 N N . THR A 1 197 ? 16.864 10.172 4.348 1.00 83.75 197 THR A N 1
ATOM 1601 C CA . THR A 1 197 ? 18.073 9.730 5.062 1.00 83.75 197 THR A CA 1
ATOM 1602 C C . THR A 1 197 ? 19.123 10.829 5.147 1.00 83.75 197 THR A C 1
ATOM 1604 O O . THR A 1 197 ? 19.054 11.852 4.466 1.00 83.75 197 THR A O 1
ATOM 1607 N N . ASN A 1 198 ? 20.204 10.553 5.879 1.00 84.31 198 ASN A N 1
ATOM 1608 C CA . ASN A 1 198 ? 21.407 11.394 5.886 1.00 84.31 198 ASN A CA 1
ATOM 1609 C C . ASN A 1 198 ? 22.089 11.516 4.503 1.00 84.31 198 ASN A C 1
ATOM 1611 O O . ASN A 1 198 ? 23.004 12.317 4.344 1.00 84.31 198 ASN A O 1
ATOM 1615 N N . ASN A 1 199 ? 21.651 10.747 3.498 1.00 86.12 199 ASN A N 1
ATOM 1616 C CA . ASN A 1 199 ? 22.125 10.798 2.115 1.00 86.12 199 ASN A CA 1
ATOM 1617 C C . ASN A 1 199 ? 21.070 11.375 1.149 1.00 86.12 199 ASN A C 1
ATOM 1619 O O . ASN A 1 199 ? 21.007 10.955 -0.003 1.00 86.12 199 ASN A O 1
ATOM 1623 N N . LEU A 1 200 ? 20.261 12.349 1.581 1.00 86.25 200 LEU A N 1
ATOM 1624 C CA . LEU A 1 200 ? 19.153 12.948 0.808 1.00 86.25 200 LEU A CA 1
ATOM 1625 C C . LEU A 1 200 ? 19.506 13.483 -0.597 1.00 86.25 200 LEU A C 1
ATOM 1627 O O . LEU A 1 200 ? 18.626 13.707 -1.437 1.00 86.25 200 LEU A O 1
ATOM 1631 N N . THR A 1 201 ? 20.786 13.726 -0.885 1.00 87.88 201 THR A N 1
ATOM 1632 C CA . THR A 1 201 ? 21.275 14.156 -2.207 1.00 87.88 201 THR A CA 1
ATOM 1633 C C . THR A 1 201 ? 21.601 12.991 -3.141 1.00 87.88 201 THR A C 1
ATOM 1635 O O . THR A 1 201 ? 21.708 13.203 -4.349 1.00 87.88 201 THR A O 1
ATOM 1638 N N . ARG A 1 202 ? 21.733 11.769 -2.616 1.00 92.19 202 ARG A N 1
ATOM 1639 C CA . ARG A 1 202 ? 22.100 10.579 -3.381 1.00 92.19 202 ARG A CA 1
ATOM 1640 C C . ARG A 1 202 ? 20.943 10.124 -4.261 1.00 92.19 202 ARG A C 1
ATOM 1642 O O . ARG A 1 202 ? 19.815 9.972 -3.805 1.00 92.19 202 ARG A O 1
ATOM 1649 N N . MET A 1 203 ? 21.276 9.834 -5.510 1.00 95.25 203 MET A N 1
ATOM 1650 C CA . MET A 1 203 ? 20.423 9.088 -6.424 1.00 95.25 203 MET A CA 1
ATOM 1651 C C . MET A 1 203 ? 20.823 7.610 -6.388 1.00 95.25 203 MET A C 1
ATOM 1653 O O . MET A 1 203 ? 22.011 7.285 -6.313 1.00 95.25 203 MET A O 1
ATOM 1657 N N . MET A 1 204 ? 19.846 6.714 -6.446 1.00 96.12 204 MET A N 1
ATOM 1658 C CA . MET A 1 204 ? 20.051 5.265 -6.429 1.00 96.12 204 MET A CA 1
ATOM 1659 C C . MET A 1 204 ? 19.573 4.651 -7.742 1.00 96.12 204 MET A C 1
ATOM 1661 O O . MET A 1 204 ? 18.464 4.941 -8.176 1.00 96.12 204 MET A O 1
ATOM 1665 N N . LEU A 1 205 ? 20.398 3.799 -8.358 1.00 96.19 205 LEU A N 1
ATOM 1666 C CA . LEU A 1 205 ? 20.011 3.059 -9.559 1.00 96.19 205 LEU A CA 1
ATOM 1667 C C . LEU A 1 205 ? 19.014 1.948 -9.205 1.00 96.19 205 LEU A C 1
ATOM 1669 O O . LEU A 1 205 ? 19.323 1.037 -8.429 1.00 96.19 205 LEU A O 1
ATOM 1673 N N . VAL A 1 206 ? 17.854 1.991 -9.845 1.00 97.19 206 VAL A N 1
ATOM 1674 C CA . VAL A 1 206 ? 16.876 0.910 -9.887 1.00 97.19 206 VAL A CA 1
ATOM 1675 C C . VAL A 1 206 ? 16.966 0.256 -11.255 1.00 97.19 206 VAL A C 1
ATOM 1677 O O . VAL A 1 206 ? 16.785 0.918 -12.277 1.00 97.19 206 VAL A O 1
ATOM 1680 N N . ARG A 1 207 ? 17.324 -1.029 -11.274 1.00 96.31 207 ARG A N 1
ATOM 1681 C CA . ARG A 1 207 ? 17.561 -1.760 -12.521 1.00 96.31 207 ARG A CA 1
ATOM 1682 C C . ARG A 1 207 ? 16.249 -2.084 -13.215 1.00 96.31 207 ARG A C 1
ATOM 1684 O O . ARG A 1 207 ? 15.268 -2.450 -12.558 1.00 96.31 207 ARG A O 1
ATOM 1691 N N . LYS A 1 208 ? 16.273 -2.044 -14.542 1.00 96.81 208 LYS A N 1
ATOM 1692 C CA . LYS A 1 208 ? 15.244 -2.604 -15.404 1.00 96.81 208 LYS A CA 1
ATOM 1693 C C . LYS A 1 208 ? 14.905 -4.024 -14.958 1.00 96.81 208 LYS A C 1
ATOM 1695 O O . LYS A 1 208 ? 15.771 -4.823 -14.603 1.00 96.81 208 LYS A O 1
ATOM 1700 N N . GLY A 1 209 ? 13.619 -4.331 -15.003 1.00 96.69 209 GLY A N 1
ATOM 1701 C CA . GLY A 1 209 ? 13.075 -5.616 -14.621 1.00 96.69 209 GLY A CA 1
ATOM 1702 C C . GLY A 1 209 ? 12.788 -5.771 -13.138 1.00 96.69 209 GLY A C 1
ATOM 1703 O O . GLY A 1 209 ? 12.192 -6.782 -12.780 1.00 96.69 209 GLY A O 1
ATOM 1704 N N . SER A 1 210 ? 13.166 -4.807 -12.292 1.00 97.62 210 SER A N 1
ATOM 1705 C CA . SER A 1 210 ? 12.812 -4.847 -10.871 1.00 97.62 210 SER A CA 1
ATOM 1706 C C . SER A 1 210 ? 11.290 -4.796 -10.713 1.00 97.62 210 SER A C 1
ATOM 1708 O O . SER A 1 210 ? 10.623 -3.966 -11.337 1.00 97.62 210 SER A O 1
ATOM 1710 N N . LEU A 1 211 ? 10.768 -5.697 -9.887 1.00 97.19 211 LEU A N 1
ATOM 1711 C CA . LEU A 1 211 ? 9.359 -5.874 -9.569 1.00 97.19 211 LEU A CA 1
ATOM 1712 C C . LEU A 1 211 ? 9.178 -5.777 -8.056 1.00 97.19 211 LEU A C 1
ATOM 1714 O O . LEU A 1 211 ? 9.894 -6.445 -7.308 1.00 97.19 211 LEU A O 1
ATOM 1718 N N . TYR A 1 212 ? 8.201 -4.986 -7.624 1.00 97.12 212 TYR A N 1
ATOM 1719 C CA . TYR A 1 212 ? 7.873 -4.795 -6.211 1.00 97.12 212 TYR A CA 1
ATOM 1720 C C . TYR A 1 212 ? 6.382 -5.013 -6.007 1.00 97.12 212 TYR A C 1
ATOM 1722 O O . TYR A 1 212 ? 5.569 -4.177 -6.409 1.00 97.12 212 TYR A O 1
ATOM 1730 N N . TYR A 1 213 ? 6.036 -6.156 -5.431 1.00 96.94 213 TYR A N 1
ATOM 1731 C CA . TYR A 1 213 ? 4.672 -6.611 -5.222 1.00 96.94 213 TYR A CA 1
ATOM 1732 C C . TYR A 1 213 ? 4.288 -6.518 -3.749 1.00 96.94 213 TYR A C 1
ATOM 1734 O O . TYR A 1 213 ? 5.059 -6.895 -2.866 1.00 96.94 213 TYR A O 1
ATOM 1742 N N . GLU A 1 214 ? 3.070 -6.054 -3.492 1.00 95.75 214 GLU A N 1
ATOM 1743 C CA . GLU A 1 214 ? 2.487 -6.046 -2.160 1.00 95.75 214 GLU A CA 1
ATOM 1744 C C . GLU A 1 214 ? 1.002 -6.400 -2.220 1.00 95.75 214 GLU A C 1
ATOM 1746 O O . GLU A 1 214 ? 0.260 -5.912 -3.078 1.00 95.75 214 GLU A O 1
ATOM 1751 N N . LYS A 1 215 ? 0.573 -7.244 -1.281 1.00 97.25 215 LYS A N 1
ATOM 1752 C CA . LYS A 1 215 ? -0.823 -7.607 -1.061 1.00 97.25 215 LYS A CA 1
ATOM 1753 C C . LYS A 1 215 ? -1.201 -7.311 0.375 1.00 97.25 215 LYS A C 1
ATOM 1755 O O . LYS A 1 215 ? -0.659 -7.899 1.313 1.00 97.25 215 LYS A O 1
ATOM 1760 N N . ASN A 1 216 ? -2.190 -6.448 0.532 1.00 97.19 216 ASN A N 1
ATOM 1761 C CA . ASN A 1 216 ? -2.709 -6.025 1.817 1.00 97.19 216 ASN A CA 1
ATOM 1762 C C . ASN A 1 216 ? -4.203 -6.316 1.916 1.00 97.19 216 ASN A C 1
ATOM 1764 O O . ASN A 1 216 ? -4.930 -6.267 0.925 1.00 97.19 216 ASN A O 1
ATOM 1768 N N . ALA A 1 217 ? -4.678 -6.551 3.133 1.00 97.88 217 ALA A N 1
ATOM 1769 C CA . ALA A 1 217 ? -6.082 -6.361 3.457 1.00 97.88 217 ALA A CA 1
ATOM 1770 C C . ALA A 1 217 ? -6.238 -5.098 4.295 1.00 97.88 217 ALA A C 1
ATOM 1772 O O . ALA A 1 217 ? -5.694 -4.993 5.394 1.00 97.88 217 ALA A O 1
ATOM 1773 N N . TRP A 1 218 ? -6.989 -4.141 3.769 1.00 97.88 218 TRP A N 1
ATOM 1774 C CA . TRP A 1 218 ? -7.324 -2.914 4.468 1.00 97.88 218 TRP A CA 1
ATOM 1775 C C . TRP A 1 218 ? -8.643 -3.061 5.199 1.00 97.88 218 TRP A C 1
ATOM 1777 O O . TRP A 1 218 ? -9.656 -3.417 4.598 1.00 97.88 218 TRP A O 1
ATOM 1787 N N . VAL A 1 219 ? -8.626 -2.775 6.495 1.00 97.69 219 VAL A N 1
ATOM 1788 C CA . VAL A 1 219 ? -9.728 -3.058 7.411 1.00 97.69 219 VAL A CA 1
ATOM 1789 C C . VAL A 1 219 ? -10.135 -1.762 8.109 1.00 97.69 219 VAL A C 1
ATOM 1791 O O . VAL A 1 219 ? -9.486 -1.361 9.077 1.00 97.69 219 VAL A O 1
ATOM 1794 N N . PRO A 1 220 ? -11.187 -1.063 7.653 1.00 96.31 220 PRO A N 1
ATOM 1795 C CA . PRO A 1 220 ? -11.847 -0.064 8.483 1.00 96.31 220 PRO A CA 1
ATOM 1796 C C . PRO A 1 220 ? -12.575 -0.769 9.636 1.00 96.31 220 PRO A C 1
ATOM 1798 O O . PRO A 1 220 ? -13.359 -1.690 9.411 1.00 96.31 220 PRO A O 1
ATOM 1801 N N . PHE A 1 221 ? -12.338 -0.350 10.879 1.00 96.06 221 PHE A N 1
ATOM 1802 C CA . PHE A 1 221 ? -12.851 -1.064 12.051 1.00 96.06 221 PHE A CA 1
ATOM 1803 C C . PHE A 1 221 ? -13.271 -0.140 13.199 1.00 96.06 221 PHE A C 1
ATOM 1805 O O . PHE A 1 221 ? -13.029 1.072 13.207 1.00 96.06 221 PHE A O 1
ATOM 1812 N N . ARG A 1 222 ? -13.950 -0.743 14.178 1.00 95.06 222 ARG A N 1
ATOM 1813 C CA . ARG A 1 222 ? -14.316 -0.139 15.459 1.00 95.06 222 ARG A CA 1
ATOM 1814 C C . ARG A 1 222 ? -13.504 -0.797 16.560 1.00 95.06 222 ARG A C 1
ATOM 1816 O O . ARG A 1 222 ? -13.368 -2.015 16.554 1.00 95.06 222 ARG A O 1
ATOM 1823 N N . LEU A 1 223 ? -12.997 0.007 17.489 1.00 95.69 223 LEU A N 1
ATOM 1824 C CA . LEU A 1 223 ? -12.289 -0.518 18.652 1.00 95.69 223 LEU A CA 1
ATOM 1825 C C . LEU A 1 223 ? -13.305 -1.195 19.579 1.00 95.69 223 LEU A C 1
ATOM 1827 O O . LEU A 1 223 ? -14.322 -0.582 19.918 1.00 95.69 223 LEU A O 1
ATOM 1831 N N . GLY A 1 224 ? -13.026 -2.444 19.953 1.00 89.88 224 GLY A N 1
ATOM 1832 C CA . GLY A 1 224 ? -13.767 -3.170 20.981 1.00 89.88 224 GLY A CA 1
ATOM 1833 C C . GLY A 1 224 ? -13.541 -2.584 22.377 1.00 89.88 224 GLY A C 1
ATOM 1834 O O . GLY A 1 224 ? -12.553 -1.890 22.617 1.00 89.88 224 GLY A O 1
ATOM 1835 N N . ASP A 1 225 ? -14.472 -2.855 23.292 1.00 88.31 225 ASP A N 1
ATOM 1836 C CA . ASP A 1 225 ? -14.399 -2.355 24.671 1.00 88.31 225 ASP A CA 1
ATOM 1837 C C . ASP A 1 225 ? -13.411 -3.154 25.540 1.00 88.31 225 ASP A C 1
ATOM 1839 O O . ASP A 1 225 ? -12.740 -2.569 26.386 1.00 88.31 225 ASP A O 1
ATOM 1843 N N . GLU A 1 226 ? -13.307 -4.470 25.323 1.00 89.00 226 GLU A N 1
ATOM 1844 C CA . GLU A 1 226 ? -12.402 -5.361 26.070 1.00 89.00 226 GLU A CA 1
ATOM 1845 C C . GLU A 1 226 ? -11.084 -5.601 25.323 1.00 89.00 226 GLU A C 1
ATOM 1847 O O . GLU A 1 226 ? -10.009 -5.465 25.904 1.00 89.00 226 GLU A O 1
ATOM 1852 N N . ASP A 1 227 ? -11.170 -5.904 24.025 1.00 91.62 227 ASP A N 1
ATOM 1853 C CA . ASP A 1 227 ? -10.026 -6.055 23.128 1.00 91.62 227 ASP A CA 1
ATOM 1854 C C . ASP A 1 227 ? -10.191 -5.115 21.916 1.00 91.62 227 ASP A C 1
ATOM 1856 O O . ASP A 1 227 ? -10.996 -5.383 21.013 1.00 91.62 227 ASP A O 1
ATOM 1860 N N . PRO A 1 228 ? -9.449 -3.991 21.877 1.00 94.62 228 PRO A N 1
ATOM 1861 C CA . PRO A 1 228 ? -9.536 -3.018 20.793 1.00 94.62 228 PRO A CA 1
ATOM 1862 C C . PRO A 1 228 ? -9.174 -3.567 19.408 1.00 94.62 228 PRO A C 1
ATOM 1864 O O . PRO A 1 228 ? -9.586 -2.967 18.411 1.00 94.62 228 PRO A O 1
ATOM 1867 N N . PHE A 1 229 ? -8.409 -4.663 19.331 1.00 96.25 229 PHE A N 1
ATOM 1868 C CA . PHE A 1 229 ? -7.784 -5.144 18.094 1.00 96.25 229 PHE A CA 1
ATOM 1869 C C . PHE A 1 229 ? -8.240 -6.541 17.664 1.00 96.25 229 PHE A C 1
ATOM 1871 O O . PHE A 1 229 ? -7.897 -6.961 16.557 1.00 96.25 229 PHE A O 1
ATOM 1878 N N . GLN A 1 230 ? -9.087 -7.210 18.453 1.00 94.62 230 GLN A N 1
ATOM 1879 C CA . GLN A 1 230 ? -9.661 -8.527 18.148 1.00 94.62 230 GLN A CA 1
ATOM 1880 C C . GLN A 1 230 ? -10.139 -8.659 16.692 1.00 94.62 230 GLN A C 1
ATOM 1882 O O . GLN A 1 230 ? -9.826 -9.633 16.010 1.00 94.62 230 GLN A O 1
ATOM 1887 N N . ALA A 1 231 ? -10.863 -7.657 16.179 1.00 93.44 231 ALA A N 1
ATOM 1888 C CA . ALA A 1 231 ? -11.394 -7.680 14.816 1.00 93.44 231 ALA A CA 1
ATOM 1889 C C . ALA A 1 231 ? -10.295 -7.768 13.739 1.00 93.44 231 ALA A C 1
ATOM 1891 O O . ALA A 1 231 ? -10.479 -8.441 12.720 1.00 93.44 231 ALA A O 1
ATOM 1892 N N . ILE A 1 232 ? -9.153 -7.106 13.956 1.00 96.25 232 ILE A N 1
ATOM 1893 C CA . ILE A 1 232 ? -7.998 -7.168 13.053 1.00 96.25 232 ILE A CA 1
ATOM 1894 C C . ILE A 1 232 ? -7.355 -8.550 13.154 1.00 96.25 232 ILE A C 1
ATOM 1896 O O . ILE A 1 232 ? -7.119 -9.177 12.124 1.00 96.25 232 ILE A O 1
ATOM 1900 N N . GLU A 1 233 ? -7.122 -9.046 14.371 1.00 94.69 233 GLU A N 1
ATOM 1901 C CA . GLU A 1 233 ? -6.435 -10.324 14.597 1.00 94.69 233 GLU A CA 1
ATOM 1902 C C . GLU A 1 233 ? -7.236 -11.524 14.065 1.00 94.69 233 GLU A C 1
ATOM 1904 O O . GLU A 1 233 ? -6.689 -12.415 13.408 1.00 94.69 233 GLU A O 1
ATOM 1909 N N . GLU A 1 234 ? -8.555 -11.533 14.264 1.00 94.38 234 GLU A N 1
ATOM 1910 C CA . GLU A 1 234 ? -9.443 -12.556 13.705 1.00 94.38 234 GLU A CA 1
ATOM 1911 C C . GLU A 1 234 ? -9.475 -12.502 12.172 1.00 94.38 234 GLU A C 1
ATOM 1913 O O . GLU A 1 234 ? -9.428 -13.543 11.502 1.00 94.38 234 GLU A O 1
ATOM 1918 N N . THR A 1 235 ? -9.516 -11.293 11.602 1.00 95.31 235 THR A N 1
ATOM 1919 C CA . THR A 1 235 ? -9.472 -11.091 10.148 1.00 95.31 235 THR A CA 1
ATOM 1920 C C . THR A 1 235 ? -8.139 -11.570 9.576 1.00 95.31 235 THR A C 1
ATOM 1922 O O . THR A 1 235 ? -8.125 -12.336 8.612 1.00 95.31 235 THR A O 1
ATOM 1925 N N . GLN A 1 236 ? -7.020 -11.206 10.202 1.00 95.12 236 GLN A N 1
ATOM 1926 C CA . GLN A 1 236 ? -5.680 -11.643 9.820 1.00 95.12 236 GLN A CA 1
ATOM 1927 C C . GLN A 1 236 ? -5.573 -13.168 9.831 1.00 95.12 236 GLN A C 1
ATOM 1929 O O . GLN A 1 236 ? -5.122 -13.757 8.847 1.00 95.12 236 GLN A O 1
ATOM 1934 N N . LYS A 1 237 ? -6.017 -13.819 10.913 1.00 93.44 237 LYS A N 1
ATOM 1935 C CA . LYS A 1 237 ? -5.972 -15.279 11.044 1.00 93.44 237 LYS A CA 1
ATOM 1936 C C . LYS A 1 237 ? -6.721 -15.972 9.908 1.00 93.44 237 LYS A C 1
ATOM 1938 O O . LYS A 1 237 ? -6.219 -16.937 9.339 1.00 93.44 237 LYS A O 1
ATOM 1943 N N . ARG A 1 238 ? -7.904 -15.467 9.549 1.00 93.19 238 ARG A N 1
ATOM 1944 C CA . ARG A 1 238 ? -8.701 -15.997 8.433 1.00 93.19 238 ARG A CA 1
ATOM 1945 C C . ARG A 1 238 ? -8.025 -15.792 7.078 1.00 93.19 238 ARG A C 1
ATOM 1947 O O . ARG A 1 238 ? -8.085 -16.679 6.235 1.00 93.19 238 ARG A O 1
ATOM 1954 N N . LEU A 1 239 ? -7.419 -14.627 6.863 1.00 93.94 239 LEU A N 1
ATOM 1955 C CA . LEU A 1 239 ? -6.818 -14.263 5.580 1.00 93.94 239 LEU A CA 1
ATOM 1956 C C . LEU A 1 239 ? -5.471 -14.943 5.324 1.00 93.94 239 LEU A C 1
ATOM 1958 O O . LEU A 1 239 ? -5.168 -15.259 4.178 1.00 93.94 239 LEU A O 1
ATOM 1962 N N . ARG A 1 240 ? -4.678 -15.199 6.370 1.00 91.12 240 ARG A N 1
ATOM 1963 C CA . ARG A 1 240 ? -3.399 -15.924 6.256 1.00 91.12 240 ARG A CA 1
ATOM 1964 C C . ARG A 1 240 ? -3.561 -17.439 6.161 1.00 91.12 240 ARG A C 1
ATOM 1966 O O . ARG A 1 240 ? -2.646 -18.126 5.718 1.00 91.12 240 ARG A O 1
ATOM 1973 N N . HIS A 1 241 ? -4.721 -17.957 6.549 1.00 88.19 241 HIS A N 1
ATOM 1974 C CA . HIS A 1 241 ? -5.042 -19.380 6.480 1.00 88.19 241 HIS A CA 1
ATOM 1975 C C . HIS A 1 241 ? -6.367 -19.596 5.737 1.00 88.19 241 HIS A C 1
ATOM 1977 O O . HIS A 1 241 ? -7.334 -20.078 6.337 1.00 88.19 241 HIS A O 1
ATOM 1983 N N . PRO A 1 242 ? -6.446 -19.218 4.445 1.00 81.44 242 PRO A N 1
ATOM 1984 C CA . PRO A 1 242 ? -7.659 -19.421 3.673 1.00 81.44 242 PRO A CA 1
ATOM 1985 C C . PRO A 1 242 ? -7.954 -20.919 3.552 1.00 81.44 242 PRO A C 1
ATOM 1987 O O . PRO A 1 242 ? -7.045 -21.752 3.530 1.00 81.44 242 PRO A O 1
ATOM 1990 N N . LEU A 1 243 ? -9.237 -21.268 3.454 1.00 78.25 243 LEU A N 1
ATOM 1991 C CA . LEU A 1 243 ? -9.638 -22.645 3.191 1.00 78.25 243 LEU A CA 1
ATOM 1992 C C . LEU A 1 243 ? -9.066 -23.077 1.833 1.00 78.25 243 LEU A C 1
ATOM 1994 O O . LEU A 1 243 ? -9.473 -22.564 0.792 1.00 78.25 243 LEU A O 1
ATOM 1998 N N . LEU A 1 244 ? -8.129 -24.022 1.847 1.00 73.00 244 LEU A N 1
ATOM 1999 C CA . LEU A 1 244 ? -7.579 -24.611 0.632 1.00 73.00 244 LEU A CA 1
ATOM 2000 C C . LEU A 1 244 ? -8.570 -25.643 0.088 1.00 73.00 244 LEU A C 1
ATOM 2002 O O . LEU A 1 244 ? -8.785 -26.693 0.696 1.00 73.00 244 LEU A O 1
ATOM 2006 N N . VAL A 1 245 ? -9.171 -25.354 -1.065 1.00 73.56 245 VAL A N 1
ATOM 2007 C CA . VAL A 1 245 ? -9.933 -26.351 -1.823 1.00 73.56 245 VAL A CA 1
ATOM 2008 C C . VAL A 1 245 ? -8.948 -27.093 -2.715 1.00 73.56 245 VAL A C 1
ATOM 2010 O O . VAL A 1 245 ? -8.494 -26.572 -3.729 1.00 73.56 245 VAL A O 1
ATOM 2013 N N . HIS A 1 246 ? -8.583 -28.308 -2.315 1.00 69.69 246 HIS A N 1
ATOM 2014 C CA . HIS A 1 246 ? -7.812 -29.201 -3.170 1.00 69.69 246 HIS A CA 1
ATOM 2015 C C . HIS A 1 246 ? -8.762 -29.936 -4.111 1.00 69.69 246 HIS A C 1
ATOM 2017 O O . HIS A 1 246 ? -9.525 -30.804 -3.683 1.00 69.69 246 HIS A O 1
ATOM 2023 N N . GLU A 1 247 ? -8.699 -29.606 -5.395 1.00 68.31 247 GLU A N 1
ATOM 2024 C CA . GLU A 1 247 ? -9.320 -30.422 -6.429 1.00 68.31 247 GLU A CA 1
ATOM 2025 C C . GLU A 1 247 ? -8.429 -31.635 -6.695 1.00 68.31 247 GLU A C 1
ATOM 2027 O O . GLU A 1 247 ? -7.304 -31.523 -7.183 1.00 68.31 247 GLU A O 1
ATOM 2032 N N . TRP A 1 248 ? -8.924 -32.816 -6.341 1.00 71.06 248 TRP A N 1
ATOM 2033 C CA . TRP A 1 248 ? -8.280 -34.070 -6.701 1.00 71.06 248 TRP A CA 1
ATOM 2034 C C . TRP A 1 248 ? -8.858 -34.542 -8.027 1.00 71.06 248 TRP A C 1
ATOM 2036 O O . TRP A 1 248 ? -10.051 -34.833 -8.124 1.00 71.06 248 TRP A O 1
ATOM 2046 N N . MET A 1 249 ? -8.013 -34.654 -9.049 1.00 78.44 249 MET A N 1
ATOM 2047 C CA . MET A 1 249 ? -8.411 -35.341 -10.270 1.00 78.44 249 MET A CA 1
ATOM 2048 C C . MET A 1 249 ? -8.489 -36.839 -9.970 1.00 78.44 249 MET A C 1
ATOM 2050 O O . MET A 1 249 ? -7.479 -37.474 -9.662 1.00 78.44 249 MET A O 1
ATOM 2054 N N . GLY A 1 250 ? -9.693 -37.408 -10.050 1.00 69.56 250 GLY A N 1
ATOM 2055 C CA . GLY A 1 250 ? -9.864 -38.854 -9.966 1.00 69.56 250 GLY A CA 1
ATOM 2056 C C . GLY A 1 250 ? -9.085 -39.537 -11.090 1.00 69.56 250 GLY A C 1
ATOM 2057 O O . GLY A 1 250 ? -9.236 -39.182 -12.258 1.00 69.56 250 GLY A O 1
ATOM 2058 N N . THR A 1 251 ? -8.248 -40.515 -10.752 1.00 73.31 251 THR A N 1
ATOM 2059 C CA . THR A 1 251 ? -7.649 -41.396 -11.754 1.00 73.31 251 THR A CA 1
ATOM 2060 C C . THR A 1 251 ? -8.701 -42.418 -12.190 1.00 73.31 251 THR A C 1
ATOM 2062 O O . THR A 1 251 ? -9.265 -43.144 -11.373 1.00 73.31 251 THR A O 1
ATOM 2065 N N . ASP A 1 252 ? -9.027 -42.447 -13.483 1.00 77.50 252 ASP A N 1
ATOM 2066 C CA . ASP A 1 252 ? -9.956 -43.431 -14.043 1.00 77.50 252 ASP A CA 1
ATOM 2067 C C . ASP A 1 252 ? -9.214 -44.751 -14.301 1.00 77.50 252 ASP A C 1
ATOM 2069 O O . ASP A 1 252 ? -8.147 -44.761 -14.911 1.00 77.50 252 ASP A O 1
ATOM 2073 N N . ASN A 1 253 ? -9.783 -45.884 -13.881 1.00 80.88 253 ASN A N 1
ATOM 2074 C CA . ASN A 1 253 ? -9.197 -47.209 -14.124 1.00 80.88 253 ASN A CA 1
ATOM 2075 C C . ASN A 1 253 ? -9.107 -47.573 -15.619 1.00 80.88 253 ASN A C 1
ATOM 2077 O O . ASN A 1 253 ? -8.397 -48.512 -15.976 1.00 80.88 253 ASN A O 1
ATOM 2081 N N . ARG A 1 254 ? -9.842 -46.861 -16.482 1.00 78.50 254 ARG A N 1
ATOM 2082 C CA . ARG A 1 254 ? -9.773 -46.960 -17.945 1.00 78.50 254 ARG A CA 1
ATOM 2083 C C . ARG A 1 254 ? -8.598 -46.177 -18.529 1.00 78.50 254 ARG A C 1
ATOM 2085 O O . ARG A 1 254 ? -8.258 -46.413 -19.686 1.00 78.50 254 ARG A O 1
ATOM 2092 N N . THR A 1 255 ? -7.990 -45.258 -17.776 1.00 73.19 255 THR A N 1
ATOM 2093 C CA . THR A 1 255 ? -6.777 -44.562 -18.213 1.00 73.19 255 THR A CA 1
ATOM 2094 C C . THR A 1 255 ? -5.652 -45.591 -18.355 1.00 73.19 255 THR A C 1
ATOM 2096 O O . THR A 1 255 ? -5.401 -46.342 -17.406 1.00 73.19 255 THR A O 1
ATOM 2099 N N . PRO A 1 256 ? -4.984 -45.672 -19.520 1.00 73.75 256 PRO A N 1
ATOM 2100 C CA . PRO A 1 256 ? -3.882 -46.603 -19.718 1.00 73.75 256 PRO A CA 1
ATOM 2101 C C . PRO A 1 256 ? -2.817 -46.456 -18.630 1.00 73.75 256 PRO A C 1
ATOM 2103 O O . PRO A 1 256 ? -2.437 -45.347 -18.262 1.00 73.75 256 PRO A O 1
ATOM 2106 N N . ARG A 1 257 ? -2.358 -47.596 -18.101 1.00 73.56 257 ARG A N 1
ATOM 2107 C CA . ARG A 1 257 ? -1.259 -47.639 -17.121 1.00 73.56 257 ARG A 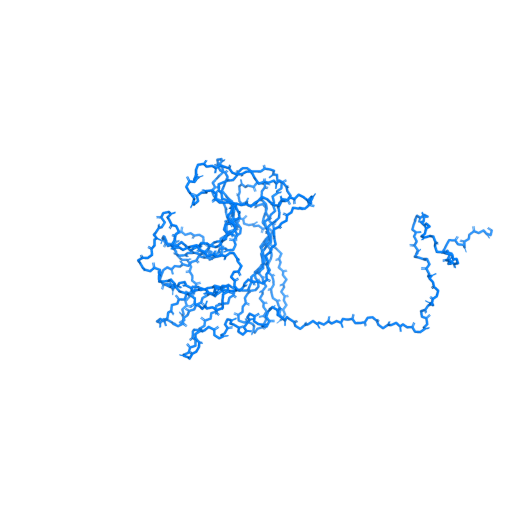CA 1
ATOM 2108 C C . ARG A 1 257 ? 0.099 -47.414 -17.775 1.00 73.56 257 ARG A C 1
ATOM 2110 O O . ARG A 1 257 ? 1.030 -46.980 -17.105 1.00 73.56 257 ARG A O 1
ATOM 2117 N N . ASP A 1 258 ? 0.191 -47.726 -19.062 1.00 71.44 258 ASP A N 1
ATOM 2118 C CA . ASP A 1 258 ? 1.382 -47.496 -19.861 1.00 71.44 258 ASP A CA 1
ATOM 2119 C C . ASP A 1 258 ? 1.466 -46.023 -20.264 1.00 71.44 258 ASP A C 1
ATOM 2121 O O . ASP A 1 258 ? 0.449 -45.363 -20.497 1.00 71.44 258 ASP A O 1
ATOM 2125 N N . TRP A 1 259 ? 2.692 -45.508 -20.362 1.00 64.88 259 TRP A N 1
ATOM 2126 C CA . TRP A 1 259 ? 2.931 -44.137 -20.795 1.00 64.88 259 TRP A CA 1
ATOM 2127 C C . TRP A 1 259 ? 2.415 -43.929 -22.224 1.00 64.88 259 TRP A C 1
ATOM 2129 O O . TRP A 1 259 ? 2.854 -44.594 -23.168 1.00 64.88 259 TRP A O 1
ATOM 2139 N N . ILE A 1 260 ? 1.485 -42.987 -22.381 1.00 68.12 260 ILE A N 1
ATOM 2140 C CA . ILE A 1 260 ? 0.990 -42.556 -23.687 1.00 68.12 260 ILE A CA 1
ATOM 2141 C C . ILE A 1 260 ? 1.810 -41.348 -24.105 1.00 68.12 260 ILE A C 1
ATOM 2143 O O . ILE A 1 260 ? 1.806 -40.329 -23.412 1.00 68.12 260 ILE A O 1
ATOM 2147 N N . MET A 1 261 ? 2.475 -41.447 -25.256 1.00 66.75 261 MET A N 1
ATOM 2148 C CA . MET A 1 261 ? 3.218 -40.315 -25.787 1.00 66.75 261 MET A CA 1
ATOM 2149 C C . MET A 1 261 ? 2.257 -39.156 -26.057 1.00 66.75 261 MET A C 1
ATOM 2151 O O . MET A 1 261 ? 1.271 -39.359 -26.777 1.00 66.75 261 MET A O 1
ATOM 2155 N N . PRO A 1 262 ? 2.521 -37.946 -25.530 1.00 69.25 262 PRO A N 1
ATOM 2156 C CA . PRO A 1 262 ? 1.725 -36.789 -25.890 1.00 69.25 262 PRO A CA 1
ATOM 2157 C C . PRO A 1 262 ? 1.731 -36.607 -27.413 1.00 69.25 262 PRO A C 1
ATOM 2159 O O . PRO A 1 262 ? 2.685 -36.952 -28.117 1.00 69.25 262 PRO A O 1
ATOM 2162 N N . LEU A 1 263 ? 0.628 -36.085 -27.943 1.00 69.19 263 LEU A N 1
ATOM 2163 C CA . LEU A 1 263 ? 0.555 -35.680 -29.342 1.00 69.19 263 LEU A CA 1
ATOM 2164 C C . LEU A 1 263 ? 1.439 -34.449 -29.520 1.00 69.19 263 LEU A C 1
ATOM 2166 O O . LEU A 1 263 ? 1.033 -33.331 -29.212 1.00 69.19 263 LEU A O 1
ATOM 2170 N N . LEU A 1 264 ? 2.665 -34.670 -29.980 1.00 66.00 264 LEU A N 1
ATOM 2171 C CA . LEU A 1 264 ? 3.625 -33.606 -30.221 1.00 66.00 264 LEU A CA 1
ATOM 2172 C C . LEU A 1 264 ? 3.655 -33.263 -31.707 1.00 66.00 264 LEU A C 1
ATOM 2174 O O . LEU A 1 264 ? 3.673 -34.135 -32.577 1.00 66.00 264 LEU A O 1
ATOM 2178 N N . THR A 1 265 ? 3.670 -31.966 -31.993 1.00 68.38 265 THR A N 1
ATOM 2179 C CA . THR A 1 265 ? 3.802 -31.424 -33.351 1.00 68.38 265 THR A CA 1
ATOM 2180 C C . THR A 1 265 ? 5.240 -31.487 -33.868 1.00 68.38 265 THR A C 1
ATOM 2182 O O . THR A 1 265 ? 5.468 -31.278 -35.057 1.00 68.38 265 THR A O 1
ATOM 2185 N N . MET A 1 266 ? 6.206 -31.804 -33.000 1.00 59.47 266 MET A N 1
ATOM 2186 C CA . MET A 1 266 ? 7.609 -32.020 -33.345 1.00 59.47 266 MET A CA 1
ATOM 2187 C C . MET A 1 266 ? 8.129 -33.322 -32.720 1.00 59.47 266 MET A C 1
ATOM 2189 O O . MET A 1 266 ? 7.692 -33.679 -31.623 1.00 59.47 266 MET A O 1
ATOM 2193 N N . PRO A 1 267 ? 9.063 -34.035 -33.380 1.00 63.09 267 PRO A N 1
ATOM 2194 C CA . PRO A 1 267 ? 9.654 -35.243 -32.823 1.00 63.09 267 PRO A CA 1
ATOM 2195 C C . PRO A 1 267 ? 10.412 -34.922 -31.533 1.00 63.09 267 PRO A C 1
ATOM 2197 O O . PRO A 1 267 ? 11.390 -34.178 -31.541 1.00 63.09 267 PRO A O 1
ATOM 2200 N N . PHE A 1 268 ? 9.976 -35.521 -30.433 1.00 65.94 268 PHE A N 1
ATOM 2201 C CA . PHE A 1 268 ? 10.657 -35.472 -29.149 1.00 65.94 268 PHE A CA 1
ATOM 2202 C C . PHE A 1 268 ? 10.740 -36.899 -28.617 1.00 65.94 268 PHE A C 1
ATOM 2204 O O . PHE A 1 268 ? 9.731 -37.597 -28.526 1.00 65.94 268 PHE A O 1
ATOM 2211 N N . ASN A 1 269 ? 11.957 -37.354 -28.335 1.00 65.19 269 ASN A N 1
ATOM 2212 C CA . ASN A 1 269 ? 12.201 -38.670 -27.768 1.00 65.19 269 ASN A CA 1
ATOM 2213 C C . ASN A 1 269 ? 12.555 -38.496 -26.294 1.00 65.19 269 ASN A C 1
ATOM 2215 O O . ASN A 1 269 ? 13.661 -38.077 -25.964 1.00 65.19 269 ASN A O 1
ATOM 2219 N N . GLU A 1 270 ? 11.610 -38.837 -25.426 1.00 64.06 270 GLU A N 1
ATOM 2220 C CA . GLU A 1 270 ? 11.761 -38.728 -23.974 1.00 64.06 270 GLU A CA 1
ATOM 2221 C C . GLU A 1 270 ? 12.571 -39.901 -23.370 1.00 64.06 270 GLU A C 1
ATOM 2223 O O . GLU A 1 270 ? 12.803 -39.952 -22.168 1.00 64.06 270 GLU A O 1
ATOM 2228 N N . GLY A 1 271 ? 13.029 -40.856 -24.196 1.00 68.00 271 GLY A N 1
ATOM 2229 C CA . GLY A 1 271 ? 13.875 -41.980 -23.774 1.00 68.00 271 GLY A CA 1
ATOM 2230 C C . GLY A 1 271 ? 13.129 -43.141 -23.103 1.00 68.00 271 GLY A C 1
ATOM 2231 O O . GLY A 1 271 ? 13.768 -44.055 -22.582 1.00 68.00 271 GLY A O 1
ATOM 2232 N N . VAL A 1 272 ? 11.792 -43.143 -23.121 1.00 66.12 272 VAL A N 1
ATOM 2233 C CA . VAL A 1 272 ? 10.965 -44.184 -22.489 1.00 66.12 272 VAL A CA 1
ATOM 2234 C C . VAL A 1 272 ? 10.834 -45.406 -23.405 1.00 66.12 272 VAL A C 1
ATOM 2236 O O . VAL A 1 272 ? 10.206 -45.360 -24.466 1.00 66.12 272 VAL A O 1
ATOM 2239 N N . ALA A 1 273 ? 11.420 -46.531 -22.992 1.00 65.75 273 ALA A N 1
ATOM 2240 C CA . ALA A 1 273 ? 11.310 -47.794 -23.716 1.00 65.75 273 ALA A CA 1
ATOM 2241 C C . ALA A 1 273 ? 9.851 -48.294 -23.735 1.00 65.75 273 ALA A C 1
ATOM 2243 O O . ALA A 1 273 ? 9.228 -48.433 -22.688 1.00 65.75 273 ALA A O 1
ATOM 2244 N N . GLY A 1 274 ? 9.313 -48.587 -24.924 1.00 63.12 274 GLY A N 1
ATOM 2245 C CA . GLY A 1 274 ? 7.942 -49.099 -25.087 1.00 63.12 274 GLY A CA 1
ATOM 2246 C C . GLY A 1 274 ? 6.854 -48.028 -25.241 1.00 63.12 274 GLY A C 1
ATOM 2247 O O . GLY A 1 274 ? 5.685 -48.375 -25.376 1.00 63.12 274 GLY A O 1
ATOM 2248 N N . ALA A 1 275 ? 7.230 -46.749 -25.288 1.00 59.75 275 ALA A N 1
ATOM 2249 C CA . ALA A 1 275 ? 6.347 -45.637 -25.617 1.00 59.75 275 ALA A CA 1
ATOM 2250 C C . ALA A 1 275 ? 5.526 -45.871 -26.903 1.00 59.75 275 ALA A C 1
ATOM 2252 O O . ALA A 1 275 ? 6.083 -46.033 -27.995 1.00 59.75 275 ALA A O 1
ATOM 2253 N N . ALA A 1 276 ? 4.195 -45.831 -26.800 1.00 57.97 276 ALA A N 1
ATOM 2254 C CA . ALA A 1 276 ? 3.312 -45.887 -27.962 1.00 57.97 276 ALA A CA 1
ATOM 2255 C C . ALA A 1 276 ? 3.332 -44.534 -28.695 1.00 57.97 276 ALA A C 1
ATOM 2257 O O . ALA A 1 276 ? 2.690 -43.572 -28.278 1.00 57.97 276 ALA A O 1
ATOM 2258 N N . GLY A 1 277 ? 4.109 -44.446 -29.778 1.00 56.97 277 GLY A N 1
ATOM 2259 C CA . GLY A 1 277 ? 4.214 -43.225 -30.572 1.00 56.97 277 GLY A CA 1
ATOM 2260 C C . GLY A 1 277 ? 2.943 -42.935 -31.377 1.00 56.97 277 GLY A C 1
ATOM 2261 O O . GLY A 1 277 ? 2.472 -43.783 -32.132 1.00 56.97 277 GLY A O 1
ATOM 2262 N N . SER A 1 278 ? 2.421 -41.714 -31.268 1.00 52.69 278 SER A N 1
ATOM 2263 C CA . SER A 1 278 ? 1.175 -41.271 -31.907 1.00 52.69 278 SER A CA 1
ATOM 2264 C C . SER A 1 278 ? 1.246 -41.079 -33.432 1.00 52.69 278 SER A C 1
ATOM 2266 O O . SER A 1 278 ? 0.213 -40.891 -34.068 1.00 52.69 278 SER A O 1
ATOM 2268 N N . GLN A 1 279 ? 2.433 -41.169 -34.045 1.00 54.41 279 GLN A N 1
ATOM 2269 C CA . GLN A 1 279 ? 2.628 -40.967 -35.490 1.00 54.41 279 GLN A CA 1
ATOM 2270 C C . GLN A 1 279 ? 2.727 -42.252 -36.331 1.00 54.41 279 GLN A C 1
ATOM 2272 O O . GLN A 1 279 ? 3.005 -42.180 -37.526 1.00 54.41 279 GLN A O 1
ATOM 2277 N N . LYS A 1 280 ? 2.461 -43.444 -35.780 1.00 51.59 280 LYS A N 1
ATOM 2278 C CA . LYS A 1 280 ? 2.337 -44.655 -36.616 1.00 51.59 280 LYS A CA 1
ATOM 2279 C C . LYS A 1 280 ? 0.952 -44.730 -37.264 1.00 51.59 280 LYS A C 1
ATOM 2281 O O . LYS A 1 280 ? 0.120 -45.548 -36.888 1.00 51.59 280 LYS A O 1
ATOM 2286 N N . GLY A 1 281 ? 0.705 -43.866 -38.243 1.00 46.84 281 GLY A N 1
ATOM 2287 C CA . GLY A 1 281 ? -0.536 -43.862 -39.011 1.00 46.84 281 GLY A CA 1
ATOM 2288 C C . GLY A 1 281 ? -0.400 -43.059 -40.294 1.00 46.84 281 GLY A C 1
ATOM 2289 O O . GLY A 1 281 ? -0.798 -41.902 -40.330 1.00 46.84 281 GLY A O 1
ATOM 2290 N N . GLY A 1 282 ? 0.158 -43.672 -41.341 1.00 42.53 282 GLY A N 1
ATOM 2291 C CA . GLY A 1 282 ? 0.224 -43.026 -42.649 1.00 42.53 282 GLY A CA 1
ATOM 2292 C C . GLY A 1 282 ? 1.110 -43.683 -43.703 1.00 42.53 282 GLY A C 1
ATOM 2293 O O . GLY A 1 282 ? 1.718 -42.957 -44.472 1.00 42.53 282 GLY A O 1
ATOM 2294 N N . GLU A 1 283 ? 1.192 -45.013 -43.773 1.00 40.88 283 GLU A N 1
ATOM 2295 C CA . GLU A 1 283 ? 1.565 -45.679 -45.030 1.00 40.88 283 GLU A CA 1
ATOM 2296 C C . GLU A 1 283 ? 0.414 -46.605 -45.434 1.00 40.88 283 GLU A C 1
ATOM 2298 O O . GLU A 1 283 ? 0.211 -47.682 -44.867 1.00 40.88 283 GLU A O 1
ATOM 2303 N N . LYS A 1 284 ? -0.392 -46.116 -46.376 1.00 36.12 284 LYS A N 1
ATOM 2304 C CA . LYS A 1 284 ? -1.191 -46.910 -47.305 1.00 36.12 284 LYS A CA 1
ATOM 2305 C C . LYS A 1 284 ? -0.908 -46.391 -48.701 1.00 36.12 284 LYS A C 1
ATOM 2307 O O . LYS A 1 284 ? -0.864 -45.148 -48.839 1.00 36.12 284 LYS A O 1
#

Foldseek 3Di:
DADFWDDPDDPTDQFWDQWFAAPPDHTFTPSPDDPFDWDWDDDPFKTKIWGWDATPPGPQKIKIWMWMDGPPDQWIKIKMKIAGAAKGWTQFGWHDKGWGACVRFFKKWFQAPVRDIDIDGLPPFDAPPAFSDKAALPTQKMWTHDPVVQKIKMKGWQDKDKAFPVRDRFDADDQIWTWHDYNITMIIGTGHHCCSDPNNVDIDITHHRIMIMTIIIMGIDGQDPVHGCVVVVVVSVCSNDPDDDDDDDDDDPPPDPDDEDPPDPDDDDPPDPPHDDPPPDDDD

pLDDT: mean 89.52, std 12.17, range [36.12, 98.38]

Sequence (284 aa):
PVLLEHKLETNGAVHWNPGCYAPPTPWVHASDWENPELEEITGPVMHRRRVYAPLPHMTDVAANVSYEFFSGQPYIVQESLTEVMKDIFVKALRNGEIVFNHAVLNEFVWKDSLGVVESLEIEGSREHPIHALEIPPNVEWMAFINREKKVGFASIILDYLNTNQYGDLPSEAQPYFYVQNGPWIYWSRPIVYPFGTNNLTRMMLVRKGSLYYEKNAWVPFRLGDEDPFQAIEETQKRLRHPLLVHEWMGTDNRTPRDWIMPLLTMPFNEGVAGAAGSQKGGEK

Radius of gyration: 24.37 Å; chains: 1; bounding box: 45×69×73 Å